Protein AF-A0A060YBY4-F1 (afdb_monomer_lite)

Foldseek 3Di:
DDCLQVDPPNCPNPVNVVVVVVVVVVVVVVVVVVVVVVVVVVVVVVVVVVVVVVVVVCVVVVVDDPPDDDDDDDDDDDDDPPPPPPPDDPPPDPPPPPPVVVVVVVVVVVCVVCVVVVVPVPPDDDPVPPPPPPVRDDVVVVVVVVVVVVVVCVVDDDDDDPPVRVVVVVVVVVCVVDVVNVVVVVVVVVVVVVVVVVVVVVVVVVPVVDDDDDDPVVVVVVVVVVVVVVVVVVVVVVVCVVVVVPDDPPDDDPDPPVNDFDPDPPCVVRSPDDDPDDPPPPPPDDD

Secondary structure (DSSP, 8-state):
---GGGSTT-TTSHHHHHHHHHHHHHHHHHHHHHHHHHHHHHHHHHHHHHHHHHHHHHHHTT------------------------SS-TTSS------HHHHHHHHHHHHHHHHHHTSS--SS--TT-----TTT--HHHHHHHHHHHHHHHHHS------HHHHHHHHHHHHHHS-HHHHHHHHHHHHHHHHHHHHHHHHHHHHHTTS-----HHHHHHHHHHHHHHHHHHHHHHHHHHHHTTTS--PPPP---TTTSPP--SS-HHHHS------TTTTSS---

InterPro domains:
  IPR019339 CBF1-interacting co-repressor CIR, N-terminal domain [PF10197] (8-44)
  IPR019339 CBF1-interacting co-repressor CIR, N-terminal domain [SM01083] (8-44)
  IPR039875 Leukocyte receptor cluster member 1-like [PTHR22093] (1-278)

pLDDT: mean 72.88, std 17.45, range [32.97, 97.69]

Sequence (287 aa):
MNILPKKSWHVRNKDNVARVRRDEAQAAEEEREVQRRVERAEQEARTEHLRQKSRAALQQSGAWKDEGEGGERGGEGSGGVVEHLNLFPLEESSEKKGNAEYLKDQKDEKEREERAIGLLVSLGPQPGTEVTPWYMKTGQEEEKDKEKEKEKDNKGKRLPLSQEEKEKRDRRLKDMLDPLKEMKKALAVKDRKEHKKKKKEKRDRGERRSSGGESSIERLRAERLQREAEEKRRAQALLDQKNGTGKEKERPRETEEREMPYNSAYFPELARKRQRKDRNAWRDGIF

Structure (mmCIF, N/CA/C/O backbone):
data_AF-A0A060YBY4-F1
#
_entry.id   AF-A0A060YBY4-F1
#
loop_
_atom_site.group_PDB
_atom_site.id
_atom_site.type_symbol
_atom_site.label_atom_id
_atom_site.label_alt_id
_atom_site.label_comp_id
_atom_site.label_asym_id
_atom_site.label_entity_id
_atom_site.label_seq_id
_atom_site.pdbx_PDB_ins_code
_atom_site.Cartn_x
_atom_site.Cartn_y
_atom_site.Cartn_z
_atom_site.occupancy
_atom_site.B_iso_or_equiv
_atom_site.auth_seq_id
_atom_site.auth_comp_id
_atom_site.auth_asym_id
_atom_site.auth_atom_id
_atom_site.pdbx_PDB_model_num
ATOM 1 N N . MET A 1 1 ? 10.480 -14.195 -33.294 1.00 81.44 1 MET A N 1
ATOM 2 C CA . MET A 1 1 ? 10.517 -12.985 -32.432 1.00 81.44 1 MET A CA 1
ATOM 3 C C . MET A 1 1 ? 9.471 -13.117 -31.332 1.00 81.44 1 MET A C 1
ATOM 5 O O . MET A 1 1 ? 8.357 -13.507 -31.648 1.00 81.44 1 MET A O 1
ATOM 9 N N . ASN A 1 2 ? 9.792 -12.787 -30.074 1.00 85.19 2 ASN A N 1
ATOM 10 C CA . ASN A 1 2 ? 8.803 -12.788 -28.989 1.00 85.19 2 ASN A CA 1
ATOM 11 C C . ASN A 1 2 ? 8.032 -11.455 -28.965 1.00 85.19 2 ASN A C 1
ATOM 13 O O . ASN A 1 2 ? 8.617 -10.390 -28.770 1.00 85.19 2 ASN A O 1
ATOM 17 N N . ILE A 1 3 ? 6.721 -11.518 -29.185 1.00 90.12 3 ILE A N 1
ATOM 18 C CA . ILE A 1 3 ? 5.819 -10.355 -29.203 1.00 90.12 3 ILE A CA 1
ATOM 19 C C . ILE A 1 3 ? 5.073 -10.157 -27.879 1.00 90.12 3 ILE A C 1
ATOM 21 O O . ILE A 1 3 ? 4.411 -9.136 -27.703 1.00 90.12 3 ILE A O 1
ATOM 25 N N . LEU A 1 4 ? 5.187 -11.109 -26.952 1.00 87.94 4 LEU A N 1
ATOM 26 C CA . LEU A 1 4 ? 4.439 -11.145 -25.702 1.00 87.94 4 LEU A CA 1
ATOM 27 C C . LEU A 1 4 ? 4.717 -9.933 -24.787 1.00 87.94 4 LEU A C 1
ATOM 29 O O . LEU A 1 4 ? 3.751 -9.333 -24.324 1.00 87.94 4 LEU A O 1
ATOM 33 N N . PRO A 1 5 ? 5.969 -9.453 -24.621 1.00 90.31 5 PRO A N 1
ATOM 34 C CA . PRO A 1 5 ? 6.254 -8.266 -23.805 1.00 90.31 5 PRO A CA 1
ATOM 35 C C . PRO A 1 5 ? 5.648 -6.965 -24.352 1.00 90.31 5 PRO A C 1
ATOM 37 O O . PRO A 1 5 ? 5.561 -5.970 -23.644 1.00 90.31 5 PRO A O 1
ATOM 40 N N . LYS A 1 6 ? 5.236 -6.946 -25.628 1.00 88.56 6 LYS A N 1
ATOM 41 C CA . LYS A 1 6 ? 4.615 -5.775 -26.268 1.00 88.56 6 LYS A CA 1
ATOM 42 C C . LYS A 1 6 ? 3.094 -5.748 -26.101 1.00 88.56 6 LYS A C 1
ATOM 44 O O . LYS A 1 6 ? 2.448 -4.816 -26.571 1.00 88.56 6 LYS A O 1
ATOM 49 N N . LYS A 1 7 ? 2.503 -6.783 -25.500 1.00 91.69 7 LYS A N 1
ATOM 50 C CA . LYS A 1 7 ? 1.061 -6.872 -25.273 1.00 91.69 7 LYS A CA 1
ATOM 51 C C . LYS A 1 7 ? 0.726 -6.320 -23.895 1.00 91.69 7 LYS A C 1
ATOM 53 O O . LYS A 1 7 ? 1.357 -6.686 -22.911 1.00 91.69 7 LYS A O 1
ATOM 58 N N . SER A 1 8 ? -0.296 -5.477 -23.823 1.00 88.56 8 SER A N 1
ATOM 59 C CA . SER A 1 8 ? -0.762 -4.839 -22.586 1.00 88.56 8 SER A CA 1
ATOM 60 C C . SER A 1 8 ? -1.296 -5.820 -21.543 1.00 88.56 8 SER A C 1
ATOM 62 O O . SER A 1 8 ? -1.296 -5.491 -20.368 1.00 88.56 8 SER A O 1
ATOM 64 N N . TRP A 1 9 ? -1.710 -7.027 -21.934 1.00 92.50 9 TRP A N 1
ATOM 65 C CA . TRP A 1 9 ? -2.198 -8.067 -21.020 1.00 92.50 9 TRP A CA 1
ATOM 66 C C . TRP A 1 9 ? -1.089 -8.967 -20.460 1.00 92.50 9 TRP A C 1
ATOM 68 O O . TRP A 1 9 ? -1.360 -9.862 -19.665 1.00 92.50 9 TRP A O 1
ATOM 78 N N . HIS A 1 10 ? 0.170 -8.780 -20.870 1.00 94.69 10 HIS A N 1
ATOM 79 C CA . HIS A 1 10 ? 1.238 -9.659 -20.413 1.00 94.69 10 HIS A CA 1
ATOM 80 C C . HIS A 1 10 ? 1.487 -9.487 -18.911 1.00 94.69 10 HIS A C 1
ATOM 82 O O . HIS A 1 10 ? 1.942 -8.436 -18.465 1.00 94.69 10 HIS A O 1
ATOM 88 N N . VAL A 1 11 ? 1.228 -10.540 -18.138 1.00 92.06 11 VAL A N 1
ATOM 89 C CA . VAL A 1 11 ? 1.302 -10.544 -16.665 1.00 92.06 11 VAL A CA 1
ATOM 90 C C . VAL A 1 11 ? 2.656 -10.060 -16.138 1.00 92.06 11 VAL A C 1
ATOM 92 O O . VAL A 1 11 ? 2.716 -9.360 -15.136 1.00 92.06 11 VAL A O 1
ATOM 95 N N . ARG A 1 12 ? 3.753 -10.377 -16.839 1.00 92.06 12 ARG A N 1
ATOM 96 C CA . ARG A 1 12 ? 5.118 -10.012 -16.419 1.00 92.06 12 ARG A CA 1
ATOM 97 C C . ARG A 1 12 ? 5.532 -8.593 -16.821 1.00 92.06 12 ARG A C 1
ATOM 99 O O . ARG A 1 12 ? 6.652 -8.184 -16.517 1.00 92.06 12 ARG A O 1
ATOM 106 N N . ASN A 1 13 ? 4.674 -7.834 -17.505 1.00 93.88 13 ASN A N 1
ATOM 107 C CA . ASN A 1 13 ? 4.953 -6.424 -17.751 1.00 93.88 13 ASN A CA 1
ATOM 108 C C . ASN A 1 13 ? 4.981 -5.669 -16.429 1.00 93.88 13 ASN A C 1
ATOM 110 O O . ASN A 1 13 ? 4.079 -5.815 -15.609 1.00 93.88 13 ASN A O 1
ATOM 114 N N . LYS A 1 14 ? 5.990 -4.814 -16.261 1.00 93.81 14 LYS A N 1
ATOM 115 C CA . LYS A 1 14 ? 6.204 -4.045 -15.029 1.00 93.81 14 LYS A CA 1
ATOM 116 C C . LYS A 1 14 ? 4.954 -3.277 -14.597 1.00 93.81 14 LYS A C 1
ATOM 118 O O . LYS A 1 14 ? 4.631 -3.288 -13.418 1.00 93.81 14 LYS A O 1
ATOM 123 N N . ASP A 1 15 ? 4.225 -2.706 -15.553 1.00 93.38 15 ASP A N 1
ATOM 124 C CA . ASP A 1 15 ? 3.005 -1.937 -15.290 1.00 93.38 15 ASP A CA 1
ATOM 125 C C . ASP A 1 15 ? 1.866 -2.812 -14.748 1.00 93.38 15 ASP A C 1
ATOM 127 O O . ASP A 1 15 ? 1.137 -2.399 -13.848 1.00 93.38 15 ASP A O 1
ATOM 131 N N . ASN A 1 16 ? 1.744 -4.046 -15.243 1.00 92.81 16 ASN A N 1
ATOM 132 C CA . ASN A 1 16 ? 0.738 -4.993 -14.763 1.00 92.81 16 ASN A CA 1
ATOM 133 C C . ASN A 1 16 ? 1.104 -5.532 -13.385 1.00 92.81 16 ASN A C 1
ATOM 135 O O . ASN A 1 16 ? 0.247 -5.576 -12.511 1.00 92.81 16 ASN A O 1
ATOM 139 N N . VAL A 1 17 ? 2.379 -5.860 -13.161 1.00 93.94 17 VAL A N 1
ATOM 140 C CA . VAL A 1 17 ? 2.845 -6.278 -11.833 1.00 93.94 17 VAL A CA 1
ATOM 141 C C . VAL A 1 17 ? 2.679 -5.138 -10.818 1.00 93.94 17 VAL A C 1
ATOM 143 O O . VAL A 1 17 ? 2.297 -5.382 -9.682 1.00 93.94 17 VAL A O 1
ATOM 146 N N . ALA A 1 18 ? 2.919 -3.882 -11.207 1.00 93.88 18 ALA A N 1
ATOM 147 C CA . ALA A 1 18 ? 2.694 -2.728 -10.336 1.00 93.88 18 ALA A CA 1
ATOM 148 C C . ALA A 1 18 ? 1.207 -2.499 -10.021 1.00 93.88 18 ALA A C 1
ATOM 150 O O . ALA A 1 18 ? 0.886 -2.080 -8.913 1.00 93.88 18 ALA A O 1
ATOM 151 N N . ARG A 1 19 ? 0.303 -2.777 -10.971 1.00 94.94 19 ARG A N 1
ATOM 152 C CA . ARG A 1 19 ? -1.144 -2.751 -10.720 1.00 94.94 19 ARG A CA 1
ATOM 153 C C . ARG A 1 19 ? -1.542 -3.837 -9.722 1.00 94.94 19 ARG A C 1
ATOM 155 O O . ARG A 1 19 ? -2.119 -3.495 -8.705 1.00 94.94 19 ARG A O 1
ATOM 162 N N . VAL A 1 20 ? -1.124 -5.082 -9.954 1.00 96.12 20 VAL A N 1
ATOM 163 C CA . VAL A 1 20 ? -1.386 -6.207 -9.039 1.00 96.12 20 VAL A CA 1
ATOM 164 C C . VAL A 1 20 ? -0.889 -5.898 -7.629 1.00 96.12 20 VAL A C 1
ATOM 166 O O . VAL A 1 20 ? -1.646 -6.029 -6.684 1.00 96.12 20 VAL A O 1
ATOM 169 N N . ARG A 1 21 ? 0.332 -5.370 -7.483 1.00 96.31 21 ARG A N 1
ATOM 170 C CA . ARG A 1 21 ? 0.856 -4.976 -6.166 1.00 96.31 21 ARG A CA 1
ATOM 171 C C . ARG A 1 21 ? 0.052 -3.878 -5.481 1.00 96.31 21 ARG A C 1
ATOM 173 O O . ARG A 1 21 ? -0.020 -3.868 -4.261 1.00 96.31 21 ARG A O 1
ATOM 180 N N . ARG A 1 22 ? -0.495 -2.923 -6.240 1.00 95.94 22 ARG A N 1
ATOM 181 C CA . ARG A 1 22 ? -1.361 -1.883 -5.671 1.00 95.94 22 ARG A CA 1
ATOM 182 C C . ARG A 1 22 ? -2.658 -2.504 -5.171 1.00 95.94 22 ARG A C 1
ATOM 184 O O . ARG A 1 22 ? -3.052 -2.208 -4.055 1.00 95.94 22 ARG A O 1
ATOM 191 N N . ASP A 1 23 ? -3.269 -3.360 -5.979 1.00 97.06 23 ASP A N 1
ATOM 192 C CA . ASP A 1 23 ? -4.536 -4.006 -5.645 1.00 97.06 23 ASP A CA 1
ATOM 193 C C . ASP A 1 23 ? -4.357 -4.950 -4.433 1.00 97.06 23 ASP A C 1
ATOM 195 O O . ASP A 1 23 ? -5.159 -4.926 -3.507 1.00 97.06 23 ASP A O 1
ATOM 199 N N . GLU A 1 24 ? -3.250 -5.702 -4.376 1.00 94.06 24 GLU A N 1
ATOM 200 C CA . GLU A 1 24 ? -2.853 -6.526 -3.221 1.00 94.06 24 GLU A CA 1
ATOM 201 C C . GLU A 1 24 ? -2.601 -5.681 -1.964 1.00 94.06 24 GLU A C 1
ATOM 203 O O . GLU A 1 24 ? -3.029 -6.051 -0.874 1.00 94.06 24 GLU A O 1
ATOM 208 N N . ALA A 1 25 ? -1.923 -4.537 -2.103 1.00 94.50 25 ALA A N 1
ATOM 209 C CA . ALA A 1 25 ? -1.680 -3.631 -0.984 1.00 94.50 25 ALA A CA 1
ATOM 210 C C . ALA A 1 25 ? -2.984 -3.020 -0.451 1.00 94.50 25 ALA A C 1
ATOM 212 O O . ALA A 1 25 ? -3.165 -2.959 0.760 1.00 94.50 25 ALA A O 1
ATOM 213 N N . GLN A 1 26 ? -3.903 -2.625 -1.337 1.00 94.12 26 GLN A N 1
ATOM 214 C CA . GLN A 1 26 ? -5.219 -2.109 -0.951 1.00 94.12 26 GLN A CA 1
ATOM 215 C C . GLN A 1 26 ? -6.051 -3.174 -0.237 1.00 94.12 26 GLN A C 1
ATOM 217 O O . GLN A 1 26 ? -6.594 -2.902 0.829 1.00 94.12 26 GLN A O 1
ATOM 222 N N . ALA A 1 27 ? -6.080 -4.402 -0.762 1.00 93.88 27 ALA A N 1
ATOM 223 C CA . ALA A 1 27 ? -6.755 -5.515 -0.101 1.00 93.88 27 ALA A CA 1
ATOM 224 C C . ALA A 1 27 ? -6.172 -5.782 1.300 1.00 93.88 27 ALA A C 1
ATOM 226 O O . ALA A 1 27 ? -6.916 -5.937 2.266 1.00 93.88 27 ALA A O 1
ATOM 227 N N . ALA A 1 28 ? -4.843 -5.753 1.439 1.00 94.69 28 ALA A N 1
ATOM 228 C CA . ALA A 1 28 ? -4.185 -5.931 2.730 1.00 94.69 28 ALA A CA 1
ATOM 229 C C . ALA A 1 28 ? -4.468 -4.782 3.721 1.00 94.69 28 ALA A C 1
ATOM 231 O O . ALA A 1 28 ? -4.543 -5.013 4.928 1.00 94.69 28 ALA A O 1
ATOM 232 N N . GLU A 1 29 ? -4.609 -3.541 3.249 1.00 92.50 29 GLU A N 1
ATOM 233 C CA . GLU A 1 29 ? -4.999 -2.398 4.086 1.00 92.50 29 GLU A CA 1
ATOM 234 C C . GLU A 1 29 ? -6.451 -2.517 4.566 1.00 92.50 29 GLU A C 1
ATOM 236 O O . GLU A 1 29 ? -6.706 -2.372 5.763 1.00 92.50 29 GLU A O 1
ATOM 241 N N . GLU A 1 30 ? -7.380 -2.869 3.675 1.00 94.06 30 GLU A N 1
ATOM 242 C CA . GLU A 1 30 ? -8.7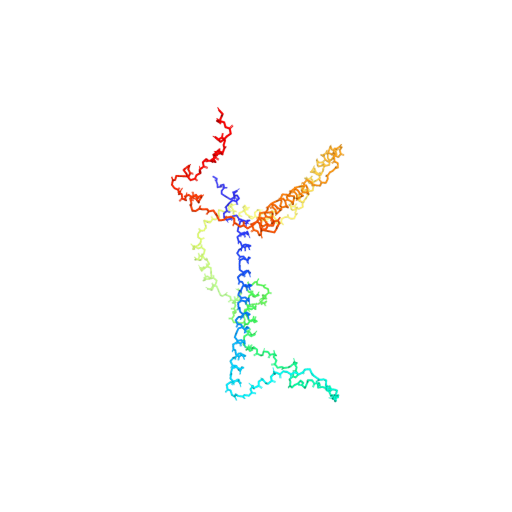90 -3.084 4.017 1.00 94.06 30 GLU A CA 1
ATOM 243 C C . GLU A 1 30 ? -8.963 -4.215 5.044 1.00 94.06 30 GLU A C 1
ATOM 245 O O . GLU A 1 30 ? -9.672 -4.049 6.040 1.00 94.06 30 GLU A O 1
ATOM 250 N N . GLU A 1 31 ? -8.261 -5.340 4.875 1.00 93.31 31 GLU A N 1
ATOM 251 C CA . GLU A 1 31 ? -8.277 -6.443 5.845 1.00 93.31 31 GLU A CA 1
ATOM 252 C C . GLU A 1 31 ? -7.765 -6.006 7.225 1.00 93.31 31 GLU A C 1
ATOM 254 O O . GLU A 1 31 ? -8.364 -6.352 8.247 1.00 93.31 31 GLU A O 1
ATOM 259 N N . ARG A 1 32 ? -6.702 -5.193 7.277 1.00 94.19 32 ARG A N 1
ATOM 260 C CA . ARG A 1 32 ? -6.174 -4.642 8.537 1.00 94.19 32 ARG A CA 1
ATOM 261 C C . ARG A 1 32 ? -7.162 -3.698 9.212 1.00 94.19 32 ARG A C 1
ATOM 263 O O . ARG A 1 32 ? -7.274 -3.708 10.437 1.00 94.19 32 ARG A O 1
ATOM 270 N N . GLU A 1 33 ? -7.873 -2.869 8.454 1.00 94.75 33 GLU A N 1
ATOM 271 C CA . GLU A 1 33 ? -8.903 -1.991 9.015 1.00 94.75 33 GLU A CA 1
ATOM 272 C C . GLU A 1 33 ? -10.084 -2.783 9.579 1.00 94.75 33 GLU A C 1
ATOM 274 O O . GLU A 1 33 ? -10.568 -2.476 10.672 1.00 94.75 33 GLU A O 1
ATOM 279 N N . VAL A 1 34 ? -10.523 -3.826 8.871 1.00 96.50 34 VAL A N 1
ATOM 280 C CA . VAL A 1 34 ? -11.576 -4.728 9.348 1.00 96.50 34 VAL A CA 1
ATOM 281 C C . VAL A 1 34 ? -11.133 -5.434 10.626 1.00 96.50 34 VAL A C 1
ATOM 283 O O . VAL A 1 34 ? -11.877 -5.416 11.605 1.00 96.50 34 VAL A O 1
ATOM 286 N N . GLN A 1 35 ? -9.911 -5.969 10.668 1.00 95.94 35 GLN A N 1
ATOM 287 C CA . GLN A 1 35 ? -9.351 -6.591 11.872 1.00 95.94 35 GLN A CA 1
ATOM 288 C C . GLN A 1 35 ? -9.332 -5.621 13.055 1.00 95.94 35 GLN A C 1
ATOM 290 O O . GLN A 1 35 ? -9.843 -5.956 14.118 1.00 95.94 35 GLN A O 1
ATOM 295 N N . ARG A 1 36 ? -8.871 -4.378 12.864 1.00 96.06 36 ARG A N 1
ATOM 296 C CA . ARG A 1 36 ? -8.896 -3.354 13.927 1.00 96.06 36 ARG A CA 1
ATOM 297 C C . ARG A 1 36 ? -10.305 -3.072 14.447 1.00 96.06 36 ARG A C 1
ATOM 299 O O . ARG A 1 36 ? -10.483 -2.837 15.641 1.00 96.06 36 ARG A O 1
ATOM 306 N N . ARG A 1 37 ? -11.315 -3.064 13.570 1.00 96.12 37 ARG A N 1
ATOM 307 C CA . ARG A 1 37 ? -12.718 -2.886 13.982 1.00 96.12 37 ARG A CA 1
ATOM 308 C C . ARG A 1 37 ? -13.218 -4.083 14.781 1.00 96.12 37 ARG A C 1
ATOM 310 O O . ARG A 1 37 ? -13.880 -3.877 15.793 1.00 96.12 37 ARG A O 1
ATOM 317 N N . VAL A 1 38 ? -12.887 -5.297 14.347 1.00 97.69 38 VAL A N 1
ATOM 318 C CA . VAL A 1 38 ? -13.240 -6.536 15.051 1.00 97.69 38 VAL A CA 1
ATOM 319 C C . VAL A 1 38 ? -12.585 -6.573 16.429 1.00 97.69 38 VAL A C 1
ATOM 321 O O . VAL A 1 38 ? -13.289 -6.760 17.413 1.00 97.69 38 VAL A O 1
ATOM 324 N N . GLU A 1 39 ? -11.285 -6.298 16.526 1.00 96.12 39 GLU A N 1
ATOM 325 C CA . GLU A 1 39 ? -10.556 -6.246 17.800 1.00 96.12 39 GLU A CA 1
ATOM 326 C C . GLU A 1 39 ? -11.160 -5.217 18.761 1.00 96.12 39 GLU A C 1
ATOM 328 O O . GLU A 1 39 ? -11.325 -5.487 19.950 1.00 96.12 39 GLU A O 1
ATOM 333 N N . ARG A 1 40 ? -11.527 -4.032 18.257 1.00 96.38 40 ARG A N 1
ATOM 334 C CA . ARG A 1 40 ? -12.191 -3.007 19.068 1.00 96.38 40 ARG A CA 1
ATOM 335 C C . ARG A 1 40 ? -13.563 -3.473 19.551 1.00 96.38 40 ARG A C 1
ATOM 337 O O . ARG A 1 40 ? -13.864 -3.324 20.732 1.00 96.38 40 ARG A O 1
ATOM 344 N N . ALA A 1 41 ? -14.371 -4.044 18.661 1.00 96.19 41 ALA A N 1
ATOM 345 C CA . ALA A 1 41 ? -15.682 -4.576 19.014 1.00 96.19 41 ALA A CA 1
ATOM 346 C C . ALA A 1 41 ? -15.569 -5.714 20.040 1.00 96.19 41 ALA A C 1
ATOM 348 O O . ALA A 1 41 ? -16.366 -5.781 20.969 1.00 96.19 41 ALA A O 1
ATOM 349 N N . GLU A 1 42 ? -14.552 -6.569 19.929 1.00 97.38 42 GLU A N 1
ATOM 350 C CA . GLU A 1 42 ? -14.282 -7.642 20.886 1.00 97.38 42 GLU A CA 1
ATOM 351 C C . GLU A 1 42 ? -13.866 -7.092 22.257 1.00 97.38 42 GLU A C 1
ATOM 353 O O . GLU A 1 42 ? -14.368 -7.547 23.288 1.00 97.38 42 GLU A O 1
ATOM 358 N N . GLN A 1 43 ? -12.992 -6.080 22.288 1.00 97.19 43 GLN A N 1
ATOM 359 C CA . GLN A 1 43 ? -12.621 -5.391 23.526 1.00 97.19 43 GLN A CA 1
ATOM 360 C C . GLN A 1 43 ? -13.851 -4.774 24.202 1.00 97.19 43 GLN A C 1
ATOM 362 O O . GLN A 1 43 ? -14.076 -5.001 25.393 1.00 97.19 43 GLN A O 1
ATOM 367 N N . GLU A 1 44 ? -14.668 -4.037 23.447 1.00 96.25 44 GLU A N 1
ATOM 368 C CA . GLU A 1 44 ? -15.897 -3.415 23.943 1.00 96.25 44 GLU A CA 1
ATOM 369 C C . GLU A 1 44 ? -16.877 -4.483 24.459 1.00 96.25 44 GLU A C 1
ATOM 371 O O . GLU A 1 44 ? -17.286 -4.409 25.620 1.00 96.25 44 GLU A O 1
ATOM 376 N N . ALA A 1 45 ? -17.138 -5.542 23.687 1.00 97.12 45 ALA A N 1
ATOM 377 C CA . ALA A 1 45 ? -18.015 -6.648 24.078 1.00 97.12 45 ALA A CA 1
ATOM 378 C C . ALA A 1 45 ? -17.530 -7.366 25.346 1.00 97.12 45 ALA A C 1
ATOM 380 O O . ALA A 1 45 ? -18.320 -7.673 26.241 1.00 97.12 45 ALA A O 1
ATOM 381 N N . ARG A 1 46 ? -16.218 -7.592 25.481 1.00 97.12 46 ARG A N 1
ATOM 382 C CA . ARG A 1 46 ? -15.634 -8.194 26.685 1.00 97.12 46 ARG A CA 1
ATOM 383 C C . ARG A 1 46 ? -15.833 -7.303 27.908 1.00 97.12 46 ARG A C 1
ATOM 385 O O . ARG A 1 46 ? -16.184 -7.801 28.980 1.00 97.12 46 ARG A O 1
ATOM 392 N N . THR A 1 47 ? -15.607 -5.997 27.771 1.00 96.12 47 THR A N 1
ATOM 393 C CA . THR A 1 47 ? -15.814 -5.057 28.884 1.00 96.12 47 THR A CA 1
ATOM 394 C C . THR A 1 47 ? -17.287 -4.932 29.255 1.00 96.12 47 THR A C 1
ATOM 396 O O . THR A 1 47 ? -17.618 -4.900 30.441 1.00 96.12 47 THR A O 1
ATOM 399 N N . GLU A 1 48 ? -18.180 -4.917 28.267 1.00 95.75 48 GLU A N 1
ATOM 400 C CA . GLU A 1 48 ? -19.618 -4.873 28.482 1.00 95.75 48 GLU A CA 1
ATOM 401 C C . GLU A 1 48 ? -20.101 -6.137 29.191 1.00 95.75 48 GLU A C 1
ATOM 403 O O . GLU A 1 48 ? -20.808 -6.036 30.190 1.00 95.75 48 GLU A O 1
ATOM 408 N N . HIS A 1 49 ? -19.642 -7.315 28.761 1.00 96.62 49 HIS A N 1
ATOM 409 C CA . HIS A 1 49 ? -19.968 -8.581 29.408 1.00 96.62 49 HIS A CA 1
ATOM 410 C C . HIS A 1 49 ? -19.588 -8.579 30.896 1.00 96.62 49 HIS A C 1
ATOM 412 O O . HIS A 1 49 ? -20.389 -8.962 31.750 1.00 96.62 49 HIS A O 1
ATOM 418 N N . LEU A 1 50 ? -18.392 -8.087 31.238 1.00 96.50 50 LEU A N 1
ATOM 419 C CA . LEU A 1 50 ? -17.965 -7.962 32.635 1.00 96.50 50 LEU A CA 1
ATOM 420 C C . LEU A 1 50 ? -18.821 -6.956 33.420 1.00 96.50 50 LEU A C 1
ATOM 422 O O . LEU A 1 50 ? -19.170 -7.226 34.570 1.00 96.50 50 LEU A O 1
ATOM 426 N N . ARG A 1 51 ? -19.199 -5.827 32.806 1.00 94.88 51 ARG A N 1
ATOM 427 C CA . ARG A 1 51 ? -20.095 -4.826 33.415 1.00 94.88 51 ARG A CA 1
ATOM 428 C C . ARG A 1 51 ? -21.507 -5.364 33.634 1.00 94.88 51 ARG A C 1
ATOM 430 O O . ARG A 1 51 ? -22.106 -5.108 34.673 1.00 94.88 51 ARG A O 1
ATOM 437 N N . GLN A 1 52 ? -22.051 -6.102 32.674 1.00 94.94 52 GLN A N 1
ATOM 438 C CA . GLN A 1 52 ? -23.358 -6.741 32.805 1.00 94.94 52 GLN A CA 1
ATOM 439 C C . GLN A 1 52 ? -23.322 -7.803 33.905 1.00 94.94 52 GLN A C 1
ATOM 441 O O . GLN A 1 52 ? -24.213 -7.834 34.749 1.00 94.94 52 GLN A O 1
ATOM 446 N N . LYS A 1 53 ? -22.258 -8.613 33.965 1.00 96.38 53 LYS A N 1
ATOM 447 C CA . LYS A 1 53 ? -22.073 -9.621 35.015 1.00 96.38 53 LYS A CA 1
ATOM 448 C C . LYS A 1 53 ? -21.974 -9.001 36.411 1.00 96.38 53 LYS A C 1
ATOM 450 O O . LYS A 1 53 ? -22.581 -9.528 37.339 1.00 96.38 53 LYS A O 1
ATOM 455 N N . SER A 1 54 ? -21.257 -7.884 36.574 1.00 93.38 54 SER A N 1
ATOM 456 C CA . SER A 1 54 ? -21.184 -7.191 37.868 1.00 93.38 54 SER A CA 1
ATOM 457 C C . SER A 1 54 ? -22.519 -6.556 38.267 1.00 93.38 54 SER A C 1
ATOM 459 O O . SER A 1 54 ? -22.926 -6.680 39.420 1.00 93.38 54 SER A O 1
ATOM 461 N N . ARG A 1 55 ? -23.245 -5.945 37.318 1.00 92.12 55 ARG A N 1
ATOM 462 C CA . ARG A 1 55 ? -24.608 -5.429 37.546 1.00 92.12 55 ARG A CA 1
ATOM 463 C C . ARG A 1 55 ? -25.579 -6.540 37.939 1.00 92.12 55 ARG A C 1
ATOM 465 O O . ARG A 1 55 ? -26.322 -6.375 38.899 1.00 92.12 55 ARG A O 1
ATOM 472 N N . ALA A 1 56 ? -25.538 -7.679 37.250 1.00 92.38 56 ALA A N 1
ATOM 473 C CA . ALA A 1 56 ? -26.354 -8.840 37.587 1.00 92.38 56 ALA A CA 1
ATOM 474 C C . ALA A 1 56 ? -26.020 -9.380 38.988 1.00 92.38 56 ALA A C 1
ATOM 476 O O . ALA A 1 56 ? -26.928 -9.700 39.749 1.00 92.38 56 ALA A O 1
ATOM 477 N N . ALA A 1 57 ? -24.737 -9.416 39.369 1.00 92.12 57 ALA A N 1
ATOM 478 C CA . ALA A 1 57 ? -24.324 -9.814 40.714 1.00 92.12 57 ALA A CA 1
ATOM 479 C C . ALA A 1 57 ? -24.835 -8.847 41.802 1.00 92.12 57 ALA A C 1
ATOM 481 O O . ALA A 1 57 ? -25.289 -9.307 42.844 1.00 92.12 57 ALA A O 1
ATOM 482 N N . LEU A 1 58 ? -24.825 -7.529 41.554 1.00 86.25 58 LEU A N 1
ATOM 483 C CA . LEU A 1 58 ? -25.382 -6.518 42.473 1.00 86.25 58 LEU A CA 1
ATOM 484 C C . LEU A 1 58 ? -26.904 -6.627 42.633 1.00 86.25 58 LEU A C 1
ATOM 486 O O . LEU A 1 58 ? -27.432 -6.446 43.732 1.00 86.25 58 LEU A O 1
ATOM 490 N N . GLN A 1 59 ? -27.609 -6.932 41.541 1.00 83.38 59 GLN A N 1
ATOM 491 C CA . GLN A 1 59 ? -29.046 -7.208 41.575 1.00 83.38 59 GLN A CA 1
ATOM 492 C C . GLN A 1 59 ? -29.337 -8.481 42.380 1.00 83.38 59 GLN A C 1
ATOM 494 O O . GLN A 1 59 ? -30.232 -8.486 43.220 1.00 83.38 59 GLN A O 1
ATOM 499 N N . GLN A 1 60 ? -28.542 -9.539 42.185 1.00 80.12 60 GLN A N 1
ATOM 500 C CA . GLN A 1 60 ? -28.657 -10.786 42.948 1.00 80.12 60 GLN A CA 1
ATOM 501 C C . GLN A 1 60 ? -28.311 -10.612 44.432 1.00 80.12 60 GLN A C 1
ATOM 503 O O . GLN A 1 60 ? -28.931 -11.253 45.275 1.00 80.12 60 GLN A O 1
ATOM 508 N N . SER A 1 61 ? -27.362 -9.735 44.771 1.00 78.50 61 SER A N 1
ATOM 509 C CA . SER A 1 61 ? -27.001 -9.436 46.161 1.00 78.50 61 SER A CA 1
ATOM 510 C C . SER A 1 61 ? -27.966 -8.462 46.852 1.00 78.50 61 SER A C 1
ATOM 512 O O . SER A 1 61 ? -27.697 -8.049 47.977 1.00 78.50 61 SER A O 1
ATOM 514 N N . GLY A 1 62 ? -29.069 -8.069 46.200 1.00 61.72 62 GLY A N 1
ATOM 515 C CA . GLY A 1 62 ? -30.141 -7.268 46.799 1.00 61.72 62 GLY A CA 1
ATOM 516 C C . GLY A 1 62 ? -29.784 -5.809 47.102 1.00 61.72 62 GLY A C 1
ATOM 517 O O . GLY A 1 62 ? -30.518 -5.149 47.831 1.00 61.72 62 GLY A O 1
ATOM 518 N N . ALA A 1 63 ? -28.678 -5.287 46.562 1.00 58.47 63 ALA A N 1
ATOM 519 C CA . ALA A 1 63 ? -28.207 -3.932 46.867 1.00 58.47 63 ALA A CA 1
ATOM 520 C C . ALA A 1 63 ? -28.863 -2.840 46.002 1.00 58.47 63 ALA A C 1
ATOM 522 O O . ALA A 1 63 ? -28.730 -1.659 46.312 1.00 58.47 63 ALA A O 1
ATOM 523 N N . TRP A 1 64 ? -29.562 -3.208 44.924 1.00 50.94 64 TRP A N 1
ATOM 524 C CA . TRP A 1 64 ? -30.249 -2.282 44.018 1.00 50.94 64 TRP A CA 1
ATOM 525 C C . TRP A 1 64 ? -31.753 -2.566 44.015 1.00 50.94 64 TRP A C 1
ATOM 527 O O . TRP A 1 64 ? -32.247 -3.369 43.226 1.00 50.94 64 TRP A O 1
ATOM 537 N N . LYS A 1 65 ? -32.471 -1.893 44.917 1.00 43.84 65 LYS A N 1
ATOM 538 C CA . LYS A 1 65 ? -33.916 -1.683 44.819 1.00 43.84 65 LYS A CA 1
ATOM 539 C C . LYS A 1 65 ? -34.119 -0.263 44.291 1.00 43.84 65 LYS A C 1
ATOM 541 O O . LYS A 1 65 ? -33.936 0.701 45.027 1.00 43.84 65 LYS A O 1
ATOM 546 N N . ASP A 1 66 ? -34.389 -0.159 42.997 1.00 49.50 66 ASP A N 1
ATOM 547 C CA . ASP A 1 66 ? -34.773 1.086 42.332 1.00 49.50 66 ASP A CA 1
ATOM 548 C C . ASP A 1 66 ? -36.225 1.401 42.726 1.00 49.50 66 ASP A C 1
ATOM 550 O O . ASP A 1 66 ? -37.169 0.848 42.168 1.00 49.50 66 ASP A O 1
ATOM 554 N N . GLU A 1 67 ? -36.404 2.207 43.774 1.00 44.28 67 GLU A N 1
ATOM 555 C CA . GLU A 1 67 ? -37.679 2.866 44.074 1.00 44.28 67 GLU A CA 1
ATOM 556 C C . GLU A 1 67 ? -37.732 4.142 43.225 1.00 44.28 67 GLU A C 1
ATOM 558 O O . GLU A 1 67 ? -37.263 5.205 43.630 1.00 44.28 67 GLU A O 1
ATOM 563 N N . GLY A 1 68 ? -38.247 3.997 42.007 1.00 41.38 68 GLY A N 1
ATOM 564 C CA . GLY A 1 68 ? -38.435 5.073 41.042 1.00 41.38 68 GLY A CA 1
ATOM 565 C C . GLY A 1 68 ? -39.866 5.107 40.517 1.00 41.38 68 GLY A C 1
ATOM 566 O O . GLY A 1 68 ? -40.082 4.926 39.323 1.00 41.38 68 GLY A O 1
ATOM 567 N N . GLU A 1 69 ? -40.843 5.355 41.394 1.00 42.44 69 GLU A N 1
ATOM 568 C CA . GLU A 1 69 ? -42.198 5.754 41.000 1.00 42.44 69 GLU A CA 1
ATOM 569 C C . GLU A 1 69 ? -42.578 7.082 41.684 1.00 42.44 69 GLU A C 1
ATOM 571 O O . GLU A 1 69 ? -42.745 7.148 42.898 1.00 42.44 69 GLU A O 1
ATOM 576 N N . GLY A 1 70 ? -42.731 8.138 40.874 1.00 40.38 70 GLY A N 1
ATOM 577 C CA . GLY A 1 70 ? -43.539 9.326 41.182 1.00 40.38 70 GLY A CA 1
ATOM 578 C C . GLY A 1 70 ? -42.882 10.477 41.962 1.00 40.38 70 GLY A C 1
ATOM 579 O O . GLY A 1 70 ? -42.499 10.332 43.117 1.00 40.38 70 GLY A O 1
ATOM 580 N N . GLY A 1 71 ? -42.897 11.682 41.374 1.00 34.53 71 GLY A N 1
ATOM 581 C CA . GLY A 1 71 ? -42.908 12.925 42.158 1.00 34.53 71 GLY A CA 1
ATOM 582 C C . GLY A 1 71 ? -42.177 14.121 41.554 1.00 34.53 71 GLY A C 1
ATOM 583 O O . GLY A 1 71 ? -41.022 14.376 41.878 1.00 34.53 71 GLY A O 1
ATOM 584 N N . GLU A 1 72 ? -42.892 14.944 40.783 1.00 46.62 72 GLU A N 1
ATOM 585 C CA . GLU A 1 72 ? -42.629 16.385 40.764 1.00 46.62 72 GLU A CA 1
ATOM 586 C C . GLU A 1 72 ? -42.802 16.944 42.187 1.00 46.62 72 GLU A C 1
ATOM 588 O O . GLU A 1 72 ? -43.914 16.947 42.716 1.00 46.62 72 GLU A O 1
ATOM 593 N N . ARG A 1 73 ? -41.732 17.455 42.808 1.00 37.75 73 ARG A N 1
ATOM 594 C CA . ARG A 1 73 ? -41.802 18.598 43.736 1.00 37.75 73 ARG A CA 1
ATOM 595 C C . ARG A 1 73 ? -40.414 19.097 44.111 1.00 37.75 73 ARG A C 1
ATOM 597 O O . ARG A 1 73 ? -39.525 18.321 44.438 1.00 37.75 73 ARG A O 1
ATOM 604 N N . GLY A 1 74 ? -40.264 20.416 44.047 1.00 42.59 74 GLY A N 1
ATOM 605 C CA . GLY A 1 74 ? -39.034 21.122 44.360 1.00 42.59 74 GLY A CA 1
ATOM 606 C C . GLY A 1 74 ? -38.566 20.959 45.805 1.00 42.59 74 GLY A C 1
ATOM 607 O O . GLY A 1 74 ? -39.347 20.715 46.724 1.00 42.59 74 GLY A O 1
ATOM 608 N N . GLY A 1 75 ? -37.267 21.173 45.968 1.00 32.97 75 GLY A N 1
ATOM 609 C CA . GLY A 1 75 ? -36.601 21.368 47.243 1.00 32.97 75 GLY A CA 1
ATOM 610 C C . GLY A 1 75 ? -35.306 22.129 46.996 1.00 32.97 75 GLY A C 1
ATOM 611 O O . GLY A 1 75 ? -34.294 21.538 46.633 1.00 32.97 75 GLY A O 1
ATOM 612 N N . GLU A 1 76 ? -35.362 23.450 47.152 1.00 42.69 76 GLU A N 1
ATOM 613 C CA . GLU A 1 76 ? -34.181 24.263 47.432 1.00 42.69 76 GLU A CA 1
ATOM 614 C C . GLU A 1 76 ? -33.543 23.758 48.730 1.00 42.69 76 GLU A C 1
ATOM 616 O O . GLU A 1 76 ? -34.222 23.612 49.748 1.00 42.69 76 GLU A O 1
ATOM 621 N N . GLY A 1 77 ? -32.239 23.492 48.709 1.00 36.31 77 GLY A N 1
ATOM 622 C CA . GLY A 1 77 ? -31.543 23.078 49.917 1.00 36.31 77 GLY A CA 1
ATOM 623 C C . GLY A 1 77 ? -30.092 22.684 49.700 1.00 36.31 77 GLY A C 1
ATOM 624 O O . GLY A 1 77 ? -29.799 21.550 49.351 1.00 36.31 77 GLY A O 1
ATOM 625 N N . SER A 1 78 ? -29.209 23.611 50.065 1.00 35.72 78 SER A N 1
ATOM 626 C CA . SER A 1 78 ? -27.822 23.384 50.482 1.00 35.72 78 SER A CA 1
ATOM 627 C C . SER A 1 78 ? -26.766 23.258 49.383 1.00 35.72 78 SER A C 1
ATOM 629 O O . SER A 1 78 ? -26.500 22.198 48.823 1.00 35.72 78 SER A O 1
ATOM 631 N N . GLY A 1 79 ? -26.082 24.384 49.173 1.00 44.22 79 GLY A N 1
ATOM 632 C CA . GLY A 1 79 ? -24.830 24.466 48.447 1.00 44.22 79 GLY A CA 1
ATOM 633 C C . GLY A 1 79 ? -23.743 23.595 49.070 1.00 44.22 79 GLY A C 1
ATOM 634 O O . GLY A 1 79 ? -23.415 23.691 50.248 1.00 44.22 79 GLY A O 1
ATOM 635 N N . GLY A 1 80 ? -23.155 22.778 48.217 1.00 37.31 80 GLY A N 1
ATOM 636 C CA . GLY A 1 80 ? -21.862 22.155 48.391 1.00 37.31 80 GLY A CA 1
ATOM 637 C C . GLY A 1 80 ? -21.483 21.689 47.005 1.00 37.31 80 GLY A C 1
ATOM 638 O O . GLY A 1 80 ? -22.087 20.754 46.488 1.00 37.31 80 GLY A O 1
ATOM 639 N N . VAL A 1 81 ? -20.563 22.400 46.357 1.00 45.66 81 VAL A N 1
ATOM 640 C CA . VAL A 1 81 ? -19.933 21.915 45.132 1.00 45.66 81 VAL A CA 1
ATOM 641 C C . VAL A 1 81 ? -19.281 20.594 45.523 1.00 45.66 81 VAL A C 1
ATOM 643 O O . VAL A 1 81 ? -18.261 20.581 46.206 1.00 45.66 81 VAL A O 1
ATOM 646 N N . VAL A 1 82 ? -19.922 19.477 45.184 1.00 57.00 82 VAL A N 1
ATOM 647 C CA . VAL A 1 82 ? -19.309 18.158 45.298 1.00 57.00 82 VAL A CA 1
ATOM 648 C C . VAL A 1 82 ? -18.286 18.108 44.176 1.00 57.00 82 VAL A C 1
ATOM 650 O O . VAL A 1 82 ? -18.554 17.616 43.082 1.00 57.00 82 VAL A O 1
ATOM 653 N N . GLU A 1 83 ? -17.127 18.718 44.414 1.00 61.19 83 GLU A N 1
ATOM 654 C CA . GLU A 1 83 ? -15.947 18.455 43.611 1.00 61.19 83 GLU A CA 1
ATOM 655 C C . GLU A 1 83 ? -15.724 16.948 43.695 1.00 61.19 83 GLU A C 1
ATOM 657 O O . GLU A 1 83 ? -15.545 16.387 44.779 1.00 61.19 83 GLU A O 1
ATOM 662 N N . HIS A 1 84 ? -15.839 16.267 42.556 1.00 70.31 84 HIS A N 1
ATOM 663 C CA . HIS A 1 84 ? -15.502 14.859 42.464 1.00 70.31 84 HIS A CA 1
ATOM 664 C C . HIS A 1 84 ? -14.078 14.692 42.999 1.00 70.31 84 HIS A C 1
ATOM 666 O O . HIS A 1 84 ? -13.117 15.133 42.370 1.00 70.31 84 HIS A O 1
ATOM 672 N N . LEU A 1 85 ? -13.946 14.083 44.181 1.00 72.38 85 LEU A N 1
ATOM 673 C CA . LEU A 1 85 ? -12.655 13.681 44.715 1.00 72.38 85 LEU A CA 1
ATOM 674 C C . LEU A 1 85 ? -12.051 12.717 43.698 1.00 72.38 85 LEU A C 1
ATOM 676 O O . LEU A 1 85 ? -12.495 11.573 43.568 1.00 72.38 85 LEU A O 1
ATOM 680 N N . ASN A 1 86 ? -11.061 13.197 42.949 1.00 70.94 86 ASN A N 1
ATOM 681 C CA . ASN A 1 86 ? -10.259 12.379 42.056 1.00 70.94 86 ASN A CA 1
ATOM 682 C C . ASN A 1 86 ? -9.426 11.431 42.923 1.00 70.94 86 ASN A C 1
ATOM 684 O O . ASN A 1 86 ? -8.261 11.689 43.209 1.00 70.94 86 ASN A O 1
ATOM 688 N N . LEU A 1 87 ? -10.040 10.326 43.355 1.00 71.56 87 LEU A N 1
ATOM 689 C CA . LEU A 1 87 ? -9.381 9.259 44.114 1.00 71.56 87 LEU A CA 1
ATOM 690 C C . LEU A 1 87 ? -8.194 8.659 43.343 1.00 71.56 87 LEU A C 1
ATOM 692 O O . LEU A 1 87 ? -7.325 8.031 43.939 1.00 71.56 87 LEU A O 1
ATOM 696 N N . PHE A 1 88 ? -8.145 8.896 42.030 1.00 62.84 88 PHE A N 1
ATOM 697 C CA . PHE A 1 88 ? -7.018 8.600 41.163 1.00 62.84 88 PHE A CA 1
ATOM 698 C C . PHE A 1 88 ? -6.727 9.826 40.288 1.00 62.84 88 PHE A C 1
ATOM 700 O O . PHE A 1 88 ? -7.454 10.062 39.319 1.00 62.84 88 PHE A O 1
ATOM 707 N N . PRO A 1 89 ? -5.684 10.614 40.595 1.00 68.19 89 PRO A N 1
ATOM 708 C CA . PRO A 1 89 ? -5.130 11.565 39.642 1.00 68.19 89 PRO A CA 1
ATOM 709 C C . PRO A 1 89 ? -4.775 10.799 38.361 1.00 68.19 89 PRO A C 1
ATOM 711 O O . PRO A 1 89 ? -4.025 9.823 38.399 1.00 68.19 89 PRO A O 1
ATOM 714 N N . LEU A 1 90 ? -5.356 11.194 37.229 1.00 57.84 90 LEU A N 1
ATOM 715 C CA . LEU A 1 90 ? -5.267 10.489 35.942 1.00 57.84 90 LEU A CA 1
ATOM 716 C C . LEU A 1 90 ? -3.870 10.581 35.287 1.00 57.84 90 LEU A C 1
ATOM 718 O O . LEU A 1 90 ? -3.750 10.386 34.083 1.00 57.84 90 LEU A O 1
ATOM 722 N N . GLU A 1 91 ? -2.816 10.896 36.039 1.00 57.22 91 GLU A N 1
ATOM 723 C CA . GLU A 1 91 ? -1.503 11.204 35.465 1.00 57.22 91 GLU A CA 1
ATOM 724 C C . GLU A 1 91 ? -0.438 10.107 35.591 1.00 57.22 91 GLU A C 1
ATOM 726 O O . GLU A 1 91 ? 0.528 10.178 34.847 1.00 57.22 91 GLU A O 1
ATOM 731 N N . GLU A 1 92 ? -0.582 9.049 36.408 1.00 53.75 92 GLU A N 1
ATOM 732 C CA . GLU A 1 92 ? 0.591 8.169 36.655 1.00 53.75 92 GLU A CA 1
ATOM 733 C C . GLU A 1 92 ? 0.357 6.646 36.764 1.00 53.75 92 GLU A C 1
ATOM 735 O O . GLU A 1 92 ? 1.279 5.917 37.120 1.00 53.75 92 GLU A O 1
ATOM 740 N N . SER A 1 93 ? -0.817 6.089 36.432 1.00 51.59 93 SER A N 1
ATOM 741 C CA . SER A 1 93 ? -1.051 4.632 36.628 1.00 51.59 93 SER A CA 1
ATOM 742 C C . SER A 1 93 ? -1.382 3.801 35.387 1.00 51.59 93 SER A C 1
ATOM 744 O O . SER A 1 93 ? -1.630 2.601 35.502 1.00 51.59 93 SER A O 1
ATOM 746 N N . SER A 1 94 ? -1.319 4.372 34.181 1.00 48.69 94 SER A N 1
ATOM 747 C CA . SER A 1 94 ? -1.404 3.562 32.955 1.00 48.69 94 SER A CA 1
ATOM 748 C C . SER A 1 94 ? -0.386 3.935 31.885 1.00 48.69 94 SER A C 1
ATOM 750 O O . SER A 1 94 ? -0.606 3.721 30.692 1.00 48.69 94 SER A O 1
ATOM 752 N N . GLU A 1 95 ? 0.819 4.309 32.314 1.00 53.59 95 GLU A N 1
ATOM 753 C CA . GLU A 1 95 ? 1.960 3.720 31.630 1.00 53.59 95 GLU A CA 1
ATOM 754 C C . GLU A 1 95 ? 1.825 2.215 31.819 1.00 53.59 95 GLU A C 1
ATOM 756 O O . GLU A 1 95 ? 2.219 1.633 32.830 1.00 53.59 95 GLU A O 1
ATOM 761 N N . LYS A 1 96 ? 1.177 1.571 30.847 1.00 57.91 96 LYS A N 1
ATOM 762 C CA . LYS A 1 96 ? 1.368 0.158 30.594 1.00 57.91 96 LYS A CA 1
ATOM 763 C C . LYS A 1 96 ? 2.881 0.010 30.527 1.00 57.91 96 LYS A C 1
ATOM 765 O O . LYS A 1 96 ? 3.475 0.277 29.484 1.00 57.91 96 LYS A O 1
ATOM 770 N N . LYS A 1 97 ? 3.502 -0.404 31.632 1.00 57.38 97 LYS A N 1
ATOM 771 C CA . LYS A 1 97 ? 4.794 -1.077 31.626 1.00 57.38 97 LYS A CA 1
ATOM 772 C C . LYS A 1 97 ? 4.543 -2.376 30.868 1.00 57.38 97 LYS A C 1
ATOM 774 O O . LYS A 1 97 ? 4.416 -3.448 31.446 1.00 57.38 97 LYS A O 1
ATOM 779 N N . GLY A 1 98 ? 4.322 -2.243 29.558 1.00 55.03 98 GLY A N 1
ATOM 780 C CA . GLY A 1 98 ? 4.365 -3.332 28.614 1.00 55.03 98 GLY A CA 1
ATOM 781 C C . GLY A 1 98 ? 5.711 -3.983 28.826 1.00 55.03 98 GLY A C 1
ATOM 782 O O . GLY A 1 98 ? 6.687 -3.280 29.105 1.00 55.03 98 GLY A O 1
ATOM 783 N N . ASN A 1 99 ? 5.708 -5.314 28.800 1.00 67.56 99 ASN A N 1
ATOM 784 C CA . ASN A 1 99 ? 6.858 -6.125 29.153 1.00 67.56 99 ASN A CA 1
ATOM 785 C C . ASN A 1 99 ? 8.131 -5.468 28.599 1.00 67.56 99 ASN A C 1
ATOM 787 O O . ASN A 1 99 ? 8.213 -5.223 27.396 1.00 67.56 99 ASN A O 1
ATOM 791 N N . ALA A 1 100 ? 9.068 -5.078 29.467 1.00 80.75 100 ALA A N 1
ATOM 792 C CA . ALA A 1 100 ? 10.230 -4.289 29.046 1.00 80.75 100 ALA A CA 1
ATOM 793 C C . ALA A 1 100 ? 11.040 -5.024 27.963 1.00 80.75 100 ALA A C 1
ATOM 795 O O . ALA A 1 100 ? 11.704 -4.401 27.139 1.00 80.75 100 ALA A O 1
ATOM 796 N N . GLU A 1 101 ? 10.924 -6.350 27.952 1.00 77.94 101 GLU A N 1
ATOM 797 C CA . GLU A 1 101 ? 11.424 -7.266 26.933 1.00 77.94 101 GLU A CA 1
ATOM 798 C C . GLU A 1 101 ? 10.746 -7.052 25.574 1.00 77.94 101 GLU A C 1
ATOM 800 O O . GLU A 1 101 ? 11.434 -6.899 24.579 1.00 77.94 101 GLU A O 1
ATOM 805 N N . TYR A 1 102 ? 9.424 -6.875 25.520 1.00 76.50 102 TYR A N 1
ATOM 806 C CA . TYR A 1 102 ? 8.685 -6.638 24.274 1.00 76.50 102 TYR A CA 1
ATOM 807 C C . TYR A 1 102 ? 9.098 -5.337 23.570 1.00 76.50 102 TYR A C 1
ATOM 809 O O . TYR A 1 102 ? 9.171 -5.265 22.344 1.00 76.50 102 TYR A O 1
ATOM 817 N N . LEU A 1 103 ? 9.401 -4.289 24.342 1.00 79.44 103 LEU A N 1
ATOM 818 C CA . LEU A 1 103 ? 9.907 -3.031 23.787 1.00 79.44 103 LEU A CA 1
ATOM 819 C C . LEU A 1 103 ? 11.361 -3.140 23.314 1.00 79.44 103 LEU A C 1
ATOM 821 O O . LEU A 1 103 ? 11.759 -2.378 22.433 1.00 79.44 103 LEU A O 1
ATOM 825 N N . LYS A 1 104 ? 12.150 -4.052 23.894 1.00 84.75 104 LYS A N 1
ATOM 826 C CA . LYS A 1 104 ? 13.503 -4.368 23.422 1.00 84.75 104 LYS A CA 1
ATOM 827 C C . LYS A 1 104 ? 13.441 -5.201 22.147 1.00 84.75 104 LYS A C 1
ATOM 829 O O . LYS A 1 104 ? 14.026 -4.786 21.158 1.00 84.75 104 LYS A O 1
ATOM 834 N N . ASP A 1 105 ? 12.617 -6.242 22.113 1.00 82.50 105 ASP A N 1
ATOM 835 C CA . ASP A 1 105 ? 12.431 -7.092 20.935 1.00 82.50 105 ASP A CA 1
ATOM 836 C C . ASP A 1 105 ? 11.952 -6.286 19.719 1.00 82.50 105 ASP A C 1
ATOM 838 O O . ASP A 1 105 ? 12.459 -6.458 18.614 1.00 82.50 105 ASP A O 1
ATOM 842 N N . GLN A 1 106 ? 11.033 -5.331 19.908 1.00 87.19 106 GLN A N 1
ATOM 843 C CA . GLN A 1 106 ? 10.624 -4.435 18.821 1.00 87.19 106 GLN A CA 1
ATOM 844 C C . GLN A 1 106 ? 11.732 -3.492 18.341 1.00 87.19 106 GLN A C 1
ATOM 846 O O . GLN A 1 106 ? 11.728 -3.093 17.176 1.00 87.19 106 GLN A O 1
ATOM 851 N N . LYS A 1 107 ? 12.641 -3.073 19.227 1.00 88.12 107 LYS A N 1
ATOM 852 C CA . LYS A 1 107 ? 13.789 -2.249 18.835 1.00 88.12 107 LYS A CA 1
ATOM 853 C C . LYS A 1 107 ? 14.807 -3.088 18.076 1.00 88.12 107 LYS A C 1
ATOM 855 O O . LYS A 1 107 ? 15.253 -2.638 17.030 1.00 88.12 107 LYS A O 1
ATOM 860 N N . ASP A 1 108 ? 15.082 -4.301 18.538 1.00 86.62 108 ASP A N 1
ATOM 861 C CA . ASP A 1 108 ? 16.002 -5.233 17.888 1.00 86.62 108 ASP A CA 1
ATOM 862 C C . ASP A 1 108 ? 15.489 -5.656 16.505 1.00 86.62 108 ASP A C 1
ATOM 864 O O . ASP A 1 108 ? 16.270 -5.753 15.561 1.00 86.62 108 ASP A O 1
ATOM 868 N N . GLU A 1 109 ? 14.177 -5.860 16.340 1.00 88.56 109 GLU A N 1
ATOM 869 C CA . GLU A 1 109 ? 13.588 -6.196 15.039 1.00 88.56 109 GLU A CA 1
ATOM 870 C C . GLU A 1 109 ? 13.647 -5.012 14.064 1.00 88.56 109 GLU A C 1
ATOM 872 O O . GLU A 1 109 ? 14.063 -5.179 12.920 1.00 88.56 109 GLU A O 1
ATOM 877 N N . LYS A 1 110 ? 13.354 -3.789 14.527 1.00 89.56 110 LYS A N 1
ATOM 878 C CA . LYS A 1 110 ? 13.566 -2.574 13.720 1.00 89.56 110 LYS A CA 1
ATOM 879 C C . LYS A 1 110 ? 15.032 -2.394 13.355 1.00 89.56 110 LYS A C 1
ATOM 881 O O . LYS A 1 110 ? 15.345 -2.051 12.223 1.00 89.56 110 LYS A O 1
ATOM 886 N N . GLU A 1 111 ? 15.935 -2.674 14.287 1.00 88.88 111 GLU A N 1
ATOM 887 C CA . GLU A 1 111 ? 17.367 -2.614 14.041 1.00 88.88 111 GLU A CA 1
ATOM 888 C C . GLU A 1 111 ? 17.797 -3.651 12.995 1.00 88.88 111 GLU A C 1
ATOM 890 O O . GLU A 1 111 ? 18.600 -3.348 12.117 1.00 88.88 111 GLU A O 1
ATOM 895 N N . ARG A 1 112 ? 17.243 -4.869 13.035 1.00 88.19 112 ARG A N 1
ATOM 896 C CA . ARG A 1 112 ? 17.469 -5.899 12.009 1.00 88.19 112 ARG A CA 1
ATOM 897 C C . ARG A 1 112 ? 16.940 -5.473 10.651 1.00 88.19 112 ARG A C 1
ATOM 899 O O . ARG A 1 112 ? 17.646 -5.663 9.664 1.00 88.19 112 ARG A O 1
ATOM 906 N N . GLU A 1 113 ? 15.746 -4.893 10.591 1.00 88.75 113 GLU A N 1
ATOM 907 C CA . GLU A 1 113 ? 15.170 -4.360 9.356 1.00 88.75 113 GLU A CA 1
ATOM 908 C C . GLU A 1 113 ? 16.031 -3.223 8.797 1.00 88.75 113 GLU A C 1
ATOM 910 O O . GLU A 1 113 ? 16.388 -3.239 7.621 1.00 88.75 113 GLU A O 1
ATOM 915 N N . GLU A 1 114 ? 16.455 -2.280 9.636 1.00 88.12 114 GLU A N 1
ATOM 916 C CA . GLU A 1 114 ? 17.333 -1.176 9.249 1.00 88.12 114 GLU A CA 1
ATOM 917 C C . GLU A 1 114 ? 18.728 -1.662 8.835 1.00 88.12 114 GLU A C 1
ATOM 919 O O . GLU A 1 114 ? 19.288 -1.153 7.862 1.00 88.12 114 GLU A O 1
ATOM 924 N N . ARG A 1 115 ? 19.283 -2.678 9.507 1.00 87.38 115 ARG A N 1
ATOM 925 C CA . ARG A 1 115 ? 20.531 -3.357 9.111 1.00 87.38 115 ARG A CA 1
ATOM 926 C C . ARG A 1 115 ? 20.369 -4.086 7.776 1.00 87.38 115 ARG A C 1
ATOM 928 O O . ARG A 1 115 ? 21.259 -4.004 6.934 1.00 87.38 115 ARG A O 1
ATOM 935 N N . ALA A 1 116 ? 19.240 -4.758 7.551 1.00 79.88 116 ALA A N 1
ATOM 936 C CA . ALA A 1 116 ? 18.944 -5.482 6.313 1.00 79.88 116 ALA A CA 1
ATOM 937 C C . ALA A 1 116 ? 18.692 -4.539 5.124 1.00 79.88 116 ALA A C 1
ATOM 939 O O . ALA A 1 116 ? 19.110 -4.829 4.004 1.00 79.88 116 ALA A O 1
ATOM 940 N N . ILE A 1 117 ? 18.049 -3.394 5.371 1.00 85.56 117 ILE A N 1
ATOM 941 C CA . ILE A 1 117 ? 17.865 -2.302 4.404 1.00 85.56 117 ILE A CA 1
ATOM 942 C C . ILE A 1 117 ? 19.197 -1.574 4.143 1.00 85.56 117 ILE A C 1
ATOM 944 O O . ILE A 1 117 ? 19.367 -0.954 3.093 1.00 85.56 117 ILE A O 1
ATOM 948 N N . GLY A 1 118 ? 20.158 -1.675 5.066 1.00 79.38 118 GLY A N 1
ATOM 949 C CA . GLY A 1 118 ? 21.440 -0.982 4.993 1.00 79.38 118 GLY A CA 1
ATOM 950 C C . GLY A 1 118 ? 21.363 0.486 5.433 1.00 79.38 118 GLY A C 1
ATOM 951 O O . GLY A 1 118 ? 22.202 1.289 5.033 1.00 79.38 118 GLY A O 1
ATOM 952 N N . LEU A 1 119 ? 20.361 0.849 6.238 1.00 77.88 119 LEU A N 1
ATOM 953 C CA . LEU A 1 119 ? 20.272 2.150 6.903 1.00 77.88 119 LEU A CA 1
ATOM 954 C C . LEU A 1 119 ? 21.177 2.180 8.140 1.00 77.88 119 LEU A C 1
ATOM 956 O O . LEU A 1 119 ? 21.969 3.104 8.311 1.00 77.88 119 LEU A O 1
ATOM 960 N N . LEU A 1 120 ? 21.114 1.121 8.951 1.00 65.75 120 LEU A N 1
ATOM 961 C CA . LEU A 1 120 ? 22.035 0.893 10.056 1.00 65.75 120 LEU A CA 1
ATOM 962 C C . LEU A 1 120 ? 23.160 -0.039 9.598 1.00 65.75 120 LEU A C 1
ATOM 964 O O . LEU A 1 120 ? 23.298 -1.177 10.041 1.00 65.75 120 LEU A O 1
ATOM 968 N N . VAL A 1 121 ? 23.966 0.440 8.653 1.00 70.12 121 VAL A N 1
ATOM 969 C CA . VAL A 1 121 ? 25.238 -0.204 8.318 1.00 70.12 121 VAL A CA 1
ATOM 970 C C . VAL A 1 121 ? 26.184 0.084 9.472 1.00 70.12 121 VAL A C 1
ATOM 972 O O . VAL A 1 121 ? 26.768 1.163 9.559 1.00 70.12 121 VAL A O 1
ATOM 975 N N . SER A 1 122 ? 26.318 -0.881 10.384 1.00 60.88 122 SER A N 1
ATOM 976 C CA . SER A 1 122 ? 27.413 -0.889 11.347 1.00 60.88 122 SER A CA 1
ATOM 977 C C . SER A 1 122 ? 28.712 -0.785 10.553 1.00 60.88 122 SER A C 1
ATOM 979 O O . SER A 1 122 ? 29.058 -1.682 9.783 1.00 60.88 122 SER A O 1
ATOM 981 N N . LEU A 1 123 ? 29.376 0.356 10.690 1.00 56.75 123 LEU A N 1
ATOM 982 C CA . LEU A 1 123 ? 30.624 0.703 10.033 1.00 56.75 123 LEU A CA 1
ATOM 983 C C . LEU A 1 123 ? 31.751 -0.192 10.579 1.00 56.75 123 LEU A C 1
ATOM 985 O O . LEU A 1 123 ? 32.529 0.228 11.427 1.00 56.75 123 LEU A O 1
ATOM 989 N N . GLY A 1 124 ? 31.804 -1.450 10.145 1.00 62.19 124 GLY A N 1
ATOM 990 C CA . GLY A 1 124 ? 32.859 -2.390 10.515 1.00 62.19 124 GLY A CA 1
ATOM 991 C C . GLY A 1 124 ? 32.405 -3.855 10.563 1.00 62.19 124 GLY A C 1
ATOM 992 O O . GLY A 1 124 ? 31.211 -4.131 10.706 1.00 62.19 124 GLY A O 1
ATOM 993 N N . PRO A 1 125 ? 33.351 -4.806 10.444 1.00 61.41 125 PRO A N 1
ATOM 994 C CA . PRO A 1 125 ? 33.103 -6.218 10.734 1.00 61.41 125 PRO A CA 1
ATOM 995 C C . PRO A 1 125 ? 32.553 -6.384 12.158 1.00 61.41 125 PRO A C 1
ATOM 997 O O . PRO A 1 125 ? 32.967 -5.665 13.067 1.00 61.41 125 PRO A O 1
ATOM 1000 N N . GLN A 1 126 ? 31.619 -7.319 12.360 1.00 61.84 126 GLN A N 1
ATOM 1001 C CA . GLN A 1 126 ? 31.070 -7.611 13.689 1.00 61.84 126 GLN A CA 1
ATOM 1002 C C . GLN A 1 126 ? 32.209 -7.992 14.660 1.00 61.84 126 GLN A C 1
ATOM 1004 O O . GLN A 1 126 ? 33.135 -8.696 14.240 1.00 61.84 126 GLN A O 1
ATOM 1009 N N . PRO A 1 127 ? 32.159 -7.590 15.946 1.00 52.81 127 PRO A N 1
ATOM 1010 C CA . PRO A 1 127 ? 33.114 -8.075 16.939 1.00 52.81 127 PRO A CA 1
ATOM 1011 C C . PRO A 1 127 ? 32.957 -9.600 17.056 1.00 52.81 127 PRO A C 1
ATOM 1013 O O . PRO A 1 127 ? 31.919 -10.089 17.493 1.00 52.81 127 PRO A O 1
ATOM 1016 N N . GLY A 1 128 ? 33.955 -10.351 16.585 1.00 61.22 128 GLY A N 1
ATOM 1017 C CA . GLY A 1 128 ? 33.926 -11.819 16.504 1.00 61.22 128 GLY A CA 1
ATOM 1018 C C . GLY A 1 128 ? 33.923 -12.395 15.082 1.00 61.22 128 GLY A C 1
ATOM 1019 O O . GLY A 1 128 ? 34.175 -13.584 14.913 1.00 61.22 128 GLY A O 1
ATOM 1020 N N . THR A 1 129 ? 33.724 -11.572 14.048 1.00 59.56 129 THR A N 1
ATOM 1021 C CA . THR A 1 129 ? 34.075 -11.920 12.662 1.00 59.56 129 THR A CA 1
ATOM 1022 C C . THR A 1 129 ? 35.312 -11.129 12.267 1.00 59.56 129 THR A C 1
ATOM 1024 O O . THR A 1 129 ? 35.248 -10.210 11.447 1.00 59.56 129 THR A O 1
ATOM 1027 N N . GLU A 1 130 ? 36.447 -11.444 12.886 1.00 59.22 130 GLU A N 1
ATOM 1028 C CA . GLU A 1 130 ? 37.738 -11.012 12.364 1.00 59.22 130 GLU A CA 1
ATOM 1029 C C . GLU A 1 130 ? 37.933 -11.712 11.018 1.00 59.22 130 GLU A C 1
ATOM 1031 O O . GLU A 1 130 ? 38.416 -12.837 10.924 1.00 59.22 130 GLU A O 1
ATOM 1036 N N . VAL A 1 131 ? 37.462 -11.071 9.949 1.00 66.94 131 VAL A N 1
ATOM 1037 C CA . VAL A 1 131 ? 37.874 -11.418 8.595 1.00 66.94 131 VAL A CA 1
ATOM 1038 C C . VAL A 1 131 ? 39.372 -11.185 8.582 1.00 66.94 131 VAL A C 1
ATOM 1040 O O . VAL A 1 131 ? 39.801 -10.031 8.643 1.00 66.94 131 VAL A O 1
ATOM 1043 N N . THR A 1 132 ? 40.150 -12.269 8.551 1.00 74.25 132 THR A N 1
ATOM 1044 C CA . THR A 1 132 ? 41.605 -12.210 8.448 1.00 74.25 132 THR A CA 1
ATOM 1045 C C . THR A 1 132 ? 41.935 -11.267 7.298 1.00 74.25 132 THR A C 1
ATOM 1047 O O . THR A 1 132 ? 41.553 -11.544 6.150 1.00 74.25 132 THR A O 1
ATOM 1050 N N . PRO A 1 133 ? 42.561 -10.112 7.586 1.00 74.75 133 PRO A N 1
ATOM 1051 C CA . PRO A 1 133 ? 42.877 -9.149 6.553 1.00 74.75 133 PRO A CA 1
ATOM 1052 C C . PRO A 1 133 ? 43.707 -9.840 5.477 1.00 74.75 133 PRO A C 1
ATOM 1054 O O . PRO A 1 133 ? 44.518 -10.711 5.787 1.00 74.75 133 PRO A O 1
ATOM 1057 N N . TRP A 1 134 ? 43.524 -9.464 4.213 1.00 70.88 134 TRP A N 1
ATOM 1058 C CA . TRP A 1 134 ? 44.187 -10.126 3.083 1.00 70.88 134 TRP A CA 1
ATOM 1059 C C . TRP A 1 134 ? 45.720 -10.196 3.232 1.00 70.88 134 TRP A C 1
ATOM 1061 O O . TRP A 1 134 ? 46.334 -11.120 2.721 1.00 70.88 134 TRP A O 1
ATOM 1071 N N . TYR A 1 135 ? 46.325 -9.275 3.987 1.00 68.31 135 TYR A N 1
ATOM 1072 C CA . TYR A 1 135 ? 47.758 -9.253 4.290 1.00 68.31 135 TYR A CA 1
ATOM 1073 C C . TYR A 1 135 ? 48.206 -10.236 5.394 1.00 68.31 135 TYR A C 1
ATOM 1075 O O . TYR A 1 135 ? 49.404 -10.401 5.599 1.00 68.31 135 TYR A O 1
ATOM 1083 N N . MET A 1 136 ? 47.279 -10.872 6.120 1.00 72.12 136 MET A N 1
ATOM 1084 C CA . MET A 1 136 ? 47.558 -11.934 7.103 1.00 72.12 136 MET A CA 1
ATOM 1085 C C . MET A 1 136 ? 47.197 -13.333 6.590 1.00 72.12 136 MET A C 1
ATOM 1087 O O . MET A 1 136 ? 47.517 -14.324 7.247 1.00 72.12 136 MET A O 1
ATOM 1091 N N . LYS A 1 137 ? 46.552 -13.435 5.421 1.00 72.06 137 LYS A N 1
ATOM 1092 C CA . LYS A 1 137 ? 46.289 -14.725 4.785 1.00 72.06 137 LYS A CA 1
ATOM 1093 C C . LYS A 1 137 ? 47.606 -15.322 4.306 1.00 72.06 137 LYS A C 1
ATOM 1095 O O . LYS A 1 137 ? 48.335 -14.727 3.517 1.00 72.06 137 LYS A O 1
ATOM 1100 N N . THR A 1 138 ? 47.925 -16.513 4.795 1.00 72.38 138 THR A N 1
ATOM 1101 C CA . THR A 1 138 ? 49.069 -17.278 4.287 1.00 72.38 138 THR A CA 1
ATOM 1102 C C . THR A 1 138 ? 48.740 -17.826 2.897 1.00 72.38 138 THR A C 1
ATOM 1104 O O . THR A 1 138 ? 47.573 -18.051 2.571 1.00 72.38 138 THR A O 1
ATOM 1107 N N . GLY A 1 139 ? 49.755 -18.094 2.068 1.00 67.50 139 GLY A N 1
ATOM 1108 C CA . GLY A 1 139 ? 49.548 -18.592 0.698 1.00 67.50 139 GLY A CA 1
ATOM 1109 C C . GLY A 1 139 ? 48.686 -19.864 0.603 1.00 67.50 139 GLY A C 1
ATOM 1110 O O . GLY A 1 139 ? 48.041 -20.091 -0.414 1.00 67.50 139 GLY A O 1
ATOM 1111 N N . GLN A 1 140 ? 48.593 -20.658 1.678 1.00 62.00 140 GLN A N 1
ATOM 1112 C CA . GLN A 1 140 ? 47.709 -21.827 1.744 1.00 62.00 140 GLN A CA 1
ATOM 1113 C C . GLN A 1 140 ? 46.216 -21.478 1.869 1.00 62.00 140 GLN A C 1
ATOM 1115 O O . GLN A 1 140 ? 45.375 -22.242 1.395 1.00 62.00 140 GLN A O 1
ATOM 1120 N N . GLU A 1 141 ? 45.862 -20.356 2.501 1.00 62.12 141 GLU A N 1
ATOM 1121 C CA . GLU A 1 141 ? 44.473 -19.882 2.547 1.00 62.12 141 GLU A CA 1
ATOM 1122 C C . GLU A 1 141 ? 44.058 -19.245 1.221 1.00 62.12 141 GLU A C 1
ATOM 1124 O O . GLU A 1 141 ? 42.934 -19.464 0.774 1.00 62.12 141 GLU A O 1
ATOM 1129 N N . GLU A 1 142 ? 44.971 -18.545 0.540 1.00 62.06 142 GLU A N 1
ATOM 1130 C CA . GLU A 1 142 ? 44.699 -18.020 -0.801 1.00 62.06 142 GLU A CA 1
ATOM 1131 C C . GLU A 1 142 ? 44.439 -19.125 -1.830 1.00 62.06 142 GLU A C 1
ATOM 1133 O O . GLU A 1 142 ? 43.551 -18.984 -2.668 1.00 62.06 142 GLU A O 1
ATOM 1138 N N . GLU A 1 143 ? 45.205 -20.218 -1.786 1.00 65.25 143 GLU A N 1
ATOM 1139 C CA . GLU A 1 143 ? 45.001 -21.382 -2.657 1.00 65.25 143 GLU A CA 1
ATOM 1140 C C . GLU A 1 143 ? 43.619 -22.011 -2.414 1.00 65.25 143 GLU A C 1
ATOM 1142 O O . GLU A 1 143 ? 42.864 -22.227 -3.362 1.00 65.25 143 GLU A O 1
ATOM 1147 N N . LYS A 1 144 ? 43.231 -22.200 -1.144 1.00 67.56 144 LYS A N 1
ATOM 1148 C CA . LYS A 1 144 ? 41.913 -22.743 -0.764 1.00 67.56 144 LYS A CA 1
ATOM 1149 C C . LYS A 1 144 ? 40.755 -21.822 -1.145 1.00 67.56 144 LYS A C 1
ATOM 1151 O O . LYS A 1 144 ? 39.695 -22.309 -1.540 1.00 67.56 144 LYS A O 1
ATOM 1156 N N . ASP A 1 145 ? 40.930 -20.508 -1.031 1.00 65.06 145 ASP A N 1
ATOM 1157 C CA . ASP A 1 145 ? 39.919 -19.533 -1.445 1.00 65.06 145 ASP A CA 1
ATOM 1158 C C . ASP A 1 145 ? 39.766 -19.512 -2.976 1.00 65.06 145 ASP A C 1
ATOM 1160 O O . ASP A 1 145 ? 38.638 -19.563 -3.473 1.00 65.06 145 ASP A O 1
ATOM 1164 N N . LYS A 1 146 ? 40.876 -19.556 -3.732 1.00 66.69 146 LYS A N 1
ATOM 1165 C CA . LYS A 1 146 ? 40.875 -19.656 -5.207 1.00 66.69 146 LYS A CA 1
ATOM 1166 C C . LYS A 1 146 ? 40.243 -20.962 -5.698 1.00 66.69 146 LYS A C 1
ATOM 1168 O O . LYS A 1 146 ? 39.582 -20.976 -6.737 1.00 66.69 146 LYS A O 1
ATOM 1173 N N . GLU A 1 147 ? 40.436 -22.064 -4.980 1.00 65.88 147 GLU A N 1
ATOM 1174 C CA . GLU A 1 147 ? 39.856 -23.367 -5.319 1.00 65.88 147 GLU A CA 1
ATOM 1175 C C . GLU A 1 147 ? 38.335 -23.389 -5.076 1.00 65.88 147 GLU A C 1
ATOM 1177 O O . GLU A 1 147 ? 37.573 -23.778 -5.965 1.00 65.88 147 GLU A O 1
ATOM 1182 N N . LYS A 1 148 ? 37.872 -22.837 -3.944 1.00 64.31 148 LYS A N 1
ATOM 1183 C CA . LYS A 1 148 ? 36.438 -22.658 -3.638 1.00 64.31 148 LYS A CA 1
ATOM 1184 C C . LYS A 1 148 ? 35.735 -21.690 -4.593 1.00 64.31 148 LYS A C 1
ATOM 1186 O O . LYS A 1 148 ? 34.554 -21.873 -4.891 1.00 64.31 148 LYS A O 1
ATOM 1191 N N . GLU A 1 149 ? 36.425 -20.652 -5.059 1.00 61.00 149 GLU A N 1
ATOM 1192 C CA . GLU A 1 149 ? 35.896 -19.700 -6.043 1.00 61.00 149 GLU A CA 1
ATOM 1193 C C . GLU A 1 149 ? 35.695 -20.374 -7.411 1.00 61.00 149 GLU A C 1
ATOM 1195 O O . GLU A 1 149 ? 34.607 -20.296 -7.986 1.00 61.00 149 GLU A O 1
ATOM 1200 N N . LYS A 1 150 ? 36.682 -21.156 -7.873 1.00 61.31 150 LYS A N 1
ATOM 1201 C CA . LYS A 1 150 ? 36.589 -21.966 -9.104 1.00 61.31 150 LYS A CA 1
ATOM 1202 C C . LYS A 1 150 ? 35.502 -23.045 -9.031 1.00 61.31 150 LYS A C 1
ATOM 1204 O O . LYS A 1 150 ? 34.859 -23.347 -10.040 1.00 61.31 150 LYS A O 1
ATOM 1209 N N . GLU A 1 151 ? 35.281 -23.635 -7.858 1.00 58.53 151 GLU A N 1
ATOM 1210 C CA . GLU A 1 151 ? 34.229 -24.634 -7.641 1.00 58.53 151 GLU A CA 1
ATOM 1211 C C . GLU A 1 151 ? 32.821 -24.009 -7.685 1.00 58.53 151 GLU A C 1
ATOM 1213 O O . GLU A 1 151 ? 31.906 -24.566 -8.301 1.00 58.53 151 GLU A O 1
ATOM 1218 N N . LYS A 1 152 ? 32.647 -22.809 -7.109 1.00 58.47 152 LYS A N 1
ATOM 1219 C CA . LYS A 1 152 ? 31.382 -22.055 -7.159 1.00 58.47 152 LYS A CA 1
ATOM 1220 C C . LYS A 1 152 ? 31.044 -21.567 -8.569 1.00 58.47 152 LYS A C 1
ATOM 1222 O O . LYS A 1 152 ? 29.888 -21.696 -8.983 1.00 58.47 152 LYS A O 1
ATOM 1227 N N . ASP A 1 153 ? 32.031 -21.094 -9.328 1.00 54.78 153 ASP A N 1
ATOM 1228 C CA . ASP A 1 153 ? 31.839 -20.656 -10.719 1.00 54.78 153 ASP A CA 1
ATOM 1229 C C . ASP A 1 153 ? 31.435 -21.810 -11.655 1.00 54.78 153 ASP A C 1
ATOM 1231 O O . ASP A 1 153 ? 30.630 -21.632 -12.575 1.00 54.78 153 ASP A O 1
ATOM 1235 N N . ASN A 1 154 ? 31.892 -23.037 -11.384 1.00 55.22 154 ASN A N 1
ATOM 1236 C CA . ASN A 1 154 ? 31.525 -24.214 -12.177 1.00 55.22 154 ASN A CA 1
ATOM 1237 C C . ASN A 1 154 ? 30.064 -24.667 -12.004 1.00 55.22 154 ASN A C 1
ATOM 1239 O O . ASN A 1 154 ? 29.542 -25.386 -12.864 1.00 55.22 154 ASN A O 1
ATOM 1243 N N . LYS A 1 155 ? 29.379 -24.248 -10.931 1.00 53.72 155 LYS A N 1
ATOM 1244 C CA . LYS A 1 155 ? 27.979 -24.622 -10.659 1.00 53.72 155 LYS A CA 1
ATOM 1245 C C . LYS A 1 155 ? 26.967 -23.712 -11.366 1.00 53.72 155 LYS A C 1
ATOM 1247 O O . LYS A 1 155 ? 25.818 -24.102 -11.561 1.00 53.72 155 LYS A O 1
ATOM 1252 N N . GLY A 1 156 ? 27.399 -22.534 -11.818 1.00 54.28 156 GLY A N 1
ATOM 1253 C CA . GLY A 1 156 ? 26.593 -21.560 -12.554 1.00 54.28 156 GLY A CA 1
ATOM 1254 C C . GLY A 1 156 ? 27.091 -21.349 -13.980 1.00 54.28 156 GLY A C 1
ATOM 1255 O O . GLY A 1 156 ? 27.365 -20.214 -14.354 1.00 54.28 156 GLY A O 1
ATOM 1256 N N . LYS A 1 157 ? 27.221 -22.414 -14.784 1.00 45.88 157 LYS A N 1
ATOM 1257 C CA . LYS A 1 157 ? 27.698 -22.341 -16.180 1.00 45.88 157 LYS A CA 1
ATOM 1258 C C . LYS A 1 157 ? 26.851 -21.386 -17.038 1.00 45.88 157 LYS A C 1
ATOM 1260 O O . LYS A 1 157 ? 25.919 -21.796 -17.726 1.00 45.88 157 LYS A O 1
ATOM 1265 N N . ARG A 1 158 ? 27.225 -20.107 -17.079 1.00 52.16 158 ARG A N 1
ATOM 1266 C CA . ARG A 1 158 ? 27.124 -19.289 -18.291 1.00 52.16 158 ARG A CA 1
ATOM 1267 C C . ARG A 1 158 ? 28.452 -19.474 -19.011 1.00 52.16 158 ARG A C 1
ATOM 1269 O O . ARG A 1 158 ? 29.503 -19.331 -18.396 1.00 52.16 158 ARG A O 1
ATOM 1276 N N . LEU A 1 159 ? 28.380 -19.853 -20.284 1.00 57.62 159 LEU A N 1
ATOM 1277 C CA . LEU A 1 159 ? 29.534 -20.039 -21.167 1.00 57.62 159 LEU A CA 1
ATOM 1278 C C . LEU A 1 159 ? 30.555 -18.903 -20.971 1.00 57.62 159 LEU A C 1
ATOM 1280 O O . LEU A 1 159 ? 30.126 -17.749 -20.841 1.00 57.62 159 LEU A O 1
ATOM 1284 N N . PRO A 1 160 ? 31.871 -19.191 -20.953 1.00 59.53 160 PRO A N 1
ATOM 1285 C CA . PRO A 1 160 ? 32.880 -18.149 -20.851 1.00 59.53 160 PRO A CA 1
ATOM 1286 C C . PRO A 1 160 ? 32.689 -17.200 -22.035 1.00 59.53 160 PRO A C 1
ATOM 1288 O O . PRO A 1 160 ? 32.878 -17.582 -23.187 1.00 59.53 160 PRO A O 1
ATOM 1291 N N . LEU A 1 161 ? 32.240 -15.977 -21.742 1.00 59.56 161 LEU A N 1
ATOM 1292 C CA . LEU A 1 161 ? 32.095 -14.920 -22.738 1.00 59.56 161 LEU A CA 1
ATOM 1293 C C . LEU A 1 161 ? 33.431 -14.781 -23.462 1.00 59.56 161 LEU A C 1
ATOM 1295 O O . LEU A 1 161 ? 34.467 -14.627 -22.802 1.00 59.56 161 LEU A O 1
ATOM 1299 N N . SER A 1 162 ? 33.386 -14.862 -24.792 1.00 70.19 162 SER A N 1
ATOM 1300 C CA . SER A 1 162 ? 34.573 -14.756 -25.640 1.00 70.19 162 SER A CA 1
ATOM 1301 C C . SER A 1 162 ? 35.339 -13.478 -25.284 1.00 70.19 162 SER A C 1
ATOM 1303 O O . SER A 1 162 ? 34.735 -12.473 -24.892 1.00 70.19 162 SER A O 1
ATOM 1305 N N . GLN A 1 163 ? 36.668 -13.501 -25.400 1.00 72.94 163 GLN A N 1
ATOM 1306 C CA . GLN A 1 163 ? 37.529 -12.354 -25.094 1.00 72.94 163 GLN A CA 1
ATOM 1307 C C . GLN A 1 163 ? 37.047 -11.079 -25.812 1.00 72.94 163 GLN A C 1
ATOM 1309 O O . GLN A 1 163 ? 36.993 -10.006 -25.212 1.00 72.94 163 GLN A O 1
ATOM 1314 N N . GLU A 1 164 ? 36.520 -11.221 -27.030 1.00 71.31 164 GLU A N 1
ATOM 1315 C CA . GLU A 1 164 ? 35.901 -10.125 -27.776 1.00 71.31 164 GLU A CA 1
ATOM 1316 C C . GLU A 1 164 ? 34.653 -9.523 -27.112 1.00 71.31 164 GLU A C 1
ATOM 1318 O O . GLU A 1 164 ? 34.385 -8.328 -27.233 1.00 71.31 164 GLU A O 1
ATOM 1323 N N . GLU A 1 165 ? 33.828 -10.332 -26.451 1.00 76.94 165 GLU A N 1
ATOM 1324 C CA . GLU A 1 165 ? 32.606 -9.862 -25.795 1.00 76.94 165 GLU A CA 1
ATOM 1325 C C . GLU A 1 165 ? 32.918 -9.119 -24.498 1.00 76.94 165 GLU A C 1
ATOM 1327 O O . GLU A 1 165 ? 32.207 -8.173 -24.145 1.00 76.94 165 GLU A O 1
ATOM 1332 N N . LYS A 1 166 ? 33.990 -9.521 -23.807 1.00 80.50 166 LYS A N 1
ATOM 1333 C CA . LYS A 1 166 ? 34.528 -8.791 -22.655 1.00 80.50 166 LYS A CA 1
ATOM 1334 C C . LYS A 1 166 ? 35.058 -7.432 -23.097 1.00 80.50 166 LYS A C 1
ATOM 1336 O O . LYS A 1 166 ? 34.605 -6.415 -22.584 1.00 80.50 166 LYS A O 1
ATOM 1341 N N . GLU A 1 167 ? 35.866 -7.390 -24.154 1.00 84.50 167 GLU A N 1
ATOM 1342 C CA . GLU A 1 167 ? 36.359 -6.127 -24.709 1.00 84.50 167 GLU A CA 1
ATOM 1343 C C . GLU A 1 167 ? 35.239 -5.211 -25.212 1.00 84.50 167 GLU A C 1
ATOM 1345 O O . GLU A 1 167 ? 35.291 -4.000 -25.014 1.00 84.50 167 GLU A O 1
ATOM 1350 N N . LYS A 1 168 ? 34.192 -5.757 -25.844 1.00 85.88 168 LYS A N 1
ATOM 1351 C CA . LYS A 1 168 ? 33.026 -4.966 -26.273 1.00 85.88 168 LYS A CA 1
ATOM 1352 C C . LYS A 1 168 ? 32.268 -4.386 -25.077 1.00 85.88 168 LYS A C 1
ATOM 1354 O O . LYS A 1 168 ? 31.772 -3.263 -25.176 1.00 85.88 168 LYS A O 1
ATOM 1359 N N . ARG A 1 169 ? 32.162 -5.113 -23.957 1.00 83.69 169 ARG A N 1
ATOM 1360 C CA . ARG A 1 169 ? 31.568 -4.577 -22.721 1.00 83.69 169 ARG A CA 1
ATOM 1361 C C . ARG A 1 169 ? 32.445 -3.508 -22.093 1.00 83.69 169 ARG A C 1
ATOM 1363 O O . ARG A 1 169 ? 31.917 -2.452 -21.771 1.00 83.69 169 ARG A O 1
ATOM 1370 N N . ASP A 1 170 ? 33.748 -3.731 -22.012 1.00 86.88 170 ASP A N 1
ATOM 1371 C CA . ASP A 1 170 ? 34.682 -2.759 -21.444 1.00 86.88 170 ASP A CA 1
ATOM 1372 C C . ASP A 1 170 ? 34.748 -1.485 -22.280 1.00 86.88 170 ASP A C 1
ATOM 1374 O O . ASP A 1 170 ? 34.740 -0.387 -21.731 1.00 86.88 170 ASP A O 1
ATOM 1378 N N . ARG A 1 171 ? 34.726 -1.599 -23.614 1.00 88.19 171 ARG A N 1
ATOM 1379 C CA . ARG A 1 171 ? 34.603 -0.440 -24.510 1.00 88.19 171 ARG A CA 1
ATOM 1380 C C . ARG A 1 171 ? 33.295 0.306 -24.261 1.00 88.19 171 ARG A C 1
ATOM 1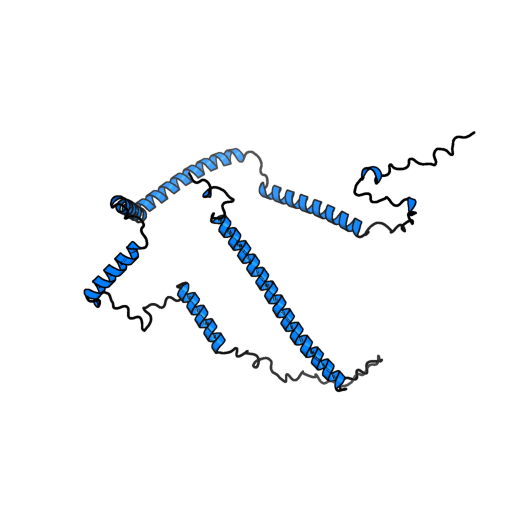382 O O . ARG A 1 171 ? 33.319 1.519 -24.129 1.00 88.19 171 ARG A O 1
ATOM 1389 N N . ARG A 1 172 ? 32.162 -0.391 -24.113 1.00 87.25 172 ARG A N 1
ATOM 1390 C CA . ARG A 1 172 ? 30.875 0.250 -23.767 1.00 87.25 172 ARG A CA 1
ATOM 1391 C C . ARG A 1 172 ? 30.903 0.917 -22.394 1.00 87.25 172 ARG A C 1
ATOM 1393 O O . ARG A 1 172 ? 30.318 1.981 -22.243 1.00 87.25 172 ARG A O 1
ATOM 1400 N N . LEU A 1 173 ? 31.564 0.308 -21.415 1.00 87.31 173 LEU A N 1
ATOM 1401 C CA . LEU A 1 173 ? 31.682 0.855 -20.069 1.00 87.31 173 LEU A CA 1
ATOM 1402 C C . LEU A 1 173 ? 32.543 2.124 -20.075 1.00 87.31 173 LEU A C 1
ATOM 1404 O O . LEU A 1 173 ? 32.115 3.146 -19.550 1.00 87.31 173 LEU A O 1
ATOM 1408 N N . LYS A 1 174 ? 33.693 2.090 -20.761 1.00 89.75 174 LYS A N 1
ATOM 1409 C CA . LYS A 1 174 ? 34.559 3.258 -20.995 1.00 89.75 174 LYS A CA 1
ATOM 1410 C C . LYS A 1 174 ? 33.827 4.361 -21.757 1.00 89.75 174 LYS A C 1
ATOM 1412 O O . LYS A 1 174 ? 33.949 5.525 -21.413 1.00 89.75 174 LYS A O 1
ATOM 1417 N N . ASP A 1 175 ? 33.006 3.991 -22.734 1.00 87.00 175 ASP A N 1
ATOM 1418 C CA . ASP A 1 175 ? 32.193 4.931 -23.502 1.00 87.00 175 ASP A CA 1
ATOM 1419 C C . ASP A 1 175 ? 31.086 5.597 -22.677 1.00 87.00 175 ASP A C 1
ATOM 1421 O O . ASP A 1 175 ? 30.688 6.721 -22.981 1.00 87.00 175 ASP A O 1
ATOM 1425 N N . MET A 1 176 ? 30.561 4.900 -21.668 1.00 84.94 176 MET A N 1
ATOM 1426 C CA . MET A 1 176 ? 29.566 5.437 -20.739 1.00 84.94 176 MET A CA 1
ATOM 1427 C C . MET A 1 176 ? 30.196 6.304 -19.648 1.00 84.94 176 MET A C 1
ATOM 1429 O O . MET A 1 176 ? 29.545 7.239 -19.195 1.00 84.94 176 MET A O 1
ATOM 1433 N N . LEU A 1 177 ? 31.432 6.000 -19.242 1.00 86.94 177 LEU A N 1
ATOM 1434 C CA . LEU A 1 177 ? 32.194 6.779 -18.262 1.00 86.94 177 LEU A CA 1
ATOM 1435 C C . LEU A 1 177 ? 32.959 7.964 -18.875 1.00 86.94 177 LEU A C 1
ATOM 1437 O O . LEU A 1 177 ? 33.606 8.705 -18.141 1.00 86.94 177 LEU A O 1
ATOM 1441 N N . ASP A 1 178 ? 32.915 8.145 -20.197 1.00 89.69 178 ASP A N 1
ATOM 1442 C CA . ASP A 1 178 ? 33.580 9.254 -20.880 1.00 89.69 178 ASP A CA 1
ATOM 1443 C C . ASP A 1 178 ? 32.716 10.537 -20.825 1.00 89.69 178 ASP A C 1
ATOM 1445 O O . ASP A 1 178 ? 31.680 10.615 -21.507 1.00 89.69 178 ASP A O 1
ATOM 1449 N N . PRO A 1 179 ? 33.144 11.583 -20.088 1.00 90.38 179 PRO A N 1
ATOM 1450 C CA . PRO A 1 179 ? 32.386 12.827 -19.957 1.00 90.38 179 PRO A CA 1
ATOM 1451 C C . PRO A 1 179 ? 32.192 13.550 -21.300 1.00 90.38 179 PRO A C 1
ATOM 1453 O O . PRO A 1 179 ? 31.182 14.228 -21.506 1.00 90.38 179 PRO A O 1
ATOM 1456 N N . LEU A 1 180 ? 33.095 13.374 -22.274 1.00 89.31 180 LEU A N 1
ATOM 1457 C CA . LEU A 1 180 ? 32.954 13.997 -23.594 1.00 89.31 180 LEU A CA 1
ATOM 1458 C C . LEU A 1 180 ? 31.804 13.384 -24.400 1.00 89.31 180 LEU A C 1
ATOM 1460 O O . LEU A 1 180 ? 31.140 14.090 -25.168 1.00 89.31 180 LEU A O 1
ATOM 1464 N N . LYS A 1 181 ? 31.536 12.083 -24.241 1.00 88.06 181 LYS A N 1
ATOM 1465 C CA . LYS A 1 181 ? 30.386 11.422 -24.880 1.00 88.06 181 LYS A CA 1
ATOM 1466 C C . LYS A 1 181 ? 29.073 11.883 -24.267 1.00 88.06 181 LYS A C 1
ATOM 1468 O O . LYS A 1 181 ? 28.101 12.091 -25.000 1.00 88.06 181 LYS A O 1
ATOM 1473 N N . GLU A 1 182 ? 29.057 12.112 -22.961 1.00 86.75 182 GLU A N 1
ATOM 1474 C CA . GLU A 1 182 ? 27.900 12.663 -22.264 1.00 86.75 182 GLU A CA 1
ATOM 1475 C C . GLU A 1 182 ? 27.589 14.099 -22.715 1.00 86.75 182 GLU A C 1
ATOM 1477 O O . GLU A 1 182 ? 26.455 14.385 -23.115 1.00 86.75 182 GLU A O 1
ATOM 1482 N N . MET A 1 183 ? 28.601 14.974 -22.792 1.00 86.44 183 MET A N 1
ATOM 1483 C CA . MET A 1 183 ? 28.440 16.346 -23.296 1.00 86.44 183 MET A CA 1
ATOM 1484 C C . MET A 1 183 ? 27.948 16.380 -24.751 1.00 86.44 183 MET A C 1
ATOM 1486 O O . MET A 1 183 ? 27.012 17.116 -25.076 1.00 86.44 183 MET A O 1
ATOM 1490 N N . LYS A 1 184 ? 28.503 15.535 -25.633 1.00 87.75 184 LYS A N 1
ATOM 1491 C CA . LYS A 1 184 ? 28.046 15.412 -27.033 1.00 87.75 184 LYS A CA 1
ATOM 1492 C C . LYS A 1 184 ? 26.584 14.968 -27.125 1.00 87.75 184 LYS A C 1
ATOM 1494 O O . LYS A 1 184 ? 25.826 15.482 -27.949 1.00 87.75 184 LYS A O 1
ATOM 1499 N N . LYS A 1 185 ? 26.156 14.043 -26.262 1.00 87.50 185 LYS A N 1
ATOM 1500 C CA . LYS A 1 185 ? 24.764 13.576 -26.193 1.00 87.50 185 LYS A CA 1
ATOM 1501 C C . LYS A 1 185 ? 23.821 14.670 -25.685 1.00 87.50 185 LYS A C 1
ATOM 1503 O O . LYS A 1 185 ? 22.723 14.813 -26.222 1.00 87.50 185 LYS A O 1
ATOM 1508 N N . ALA A 1 186 ? 24.247 15.455 -24.696 1.00 84.75 186 ALA A N 1
ATOM 1509 C CA . ALA A 1 186 ? 23.480 16.585 -24.176 1.00 84.75 186 ALA A CA 1
ATOM 1510 C C . ALA A 1 186 ? 23.273 17.679 -25.241 1.00 84.75 186 ALA A C 1
ATOM 1512 O O . ALA A 1 186 ? 22.146 18.149 -25.428 1.00 84.75 186 ALA A O 1
ATOM 1513 N N . LEU A 1 187 ? 24.321 18.015 -26.001 1.00 84.69 187 LEU A N 1
ATOM 1514 C CA . LEU A 1 187 ? 24.243 18.966 -27.116 1.00 84.69 187 LEU A CA 1
ATOM 1515 C C . LEU A 1 187 ? 23.302 18.467 -28.227 1.00 84.69 187 LEU A C 1
ATOM 1517 O O . LEU A 1 187 ? 22.383 19.184 -28.619 1.00 84.69 187 LEU A O 1
ATOM 1521 N N . ALA A 1 188 ? 23.402 17.194 -28.623 1.00 80.81 188 ALA A N 1
ATOM 1522 C CA . ALA A 1 188 ? 22.517 16.613 -29.638 1.00 80.81 188 ALA A CA 1
ATOM 1523 C C . ALA A 1 188 ? 21.022 16.607 -29.233 1.00 80.81 188 ALA A C 1
ATOM 1525 O O . ALA A 1 188 ? 20.127 16.676 -30.084 1.00 80.81 188 ALA A O 1
ATOM 1526 N N . VAL A 1 189 ? 20.711 16.516 -27.932 1.00 75.44 189 VAL A N 1
ATOM 1527 C CA . VAL A 1 189 ? 19.331 16.633 -27.424 1.00 75.44 189 VAL A CA 1
ATOM 1528 C C . VAL A 1 189 ? 18.838 18.081 -27.474 1.00 75.44 189 VAL A C 1
ATOM 1530 O O . VAL A 1 189 ? 17.650 18.299 -27.743 1.00 75.44 189 VAL A O 1
ATOM 1533 N N . LYS A 1 190 ? 19.720 19.062 -27.247 1.00 73.88 190 LYS A N 1
ATOM 1534 C CA . LYS A 1 190 ? 19.395 20.491 -27.342 1.00 73.88 190 LYS A CA 1
ATOM 1535 C C . LYS A 1 190 ? 19.004 20.864 -28.774 1.00 73.88 190 LYS A C 1
ATOM 1537 O O . LYS A 1 190 ? 17.909 21.396 -28.967 1.00 73.88 190 LYS A O 1
ATOM 1542 N N . ASP A 1 191 ? 19.778 20.423 -29.763 1.00 68.88 191 ASP A N 1
ATOM 1543 C CA . ASP A 1 191 ? 19.493 20.668 -31.185 1.00 68.88 191 ASP A CA 1
ATOM 1544 C C . ASP A 1 191 ? 18.160 20.031 -31.615 1.00 68.88 191 ASP A C 1
ATOM 1546 O O . ASP A 1 191 ? 17.303 20.660 -32.245 1.00 68.88 191 ASP A O 1
ATOM 1550 N N . ARG A 1 192 ? 17.898 18.787 -31.186 1.00 67.00 192 ARG A N 1
ATOM 1551 C CA . ARG A 1 192 ? 16.615 18.107 -31.451 1.00 67.00 192 ARG A CA 1
ATOM 1552 C C . ARG A 1 192 ? 15.422 18.799 -30.783 1.00 67.00 192 ARG A C 1
ATOM 1554 O O . ARG A 1 192 ? 14.322 18.785 -31.348 1.00 67.00 192 ARG A O 1
ATOM 1561 N N . LYS A 1 193 ? 15.596 19.383 -29.592 1.00 65.06 193 LYS A N 1
ATOM 1562 C CA . LYS A 1 193 ? 14.544 20.155 -28.905 1.00 65.06 193 LYS A CA 1
ATOM 1563 C C . LYS A 1 193 ? 14.274 21.484 -29.610 1.00 65.06 193 LYS A C 1
ATOM 1565 O O . LYS A 1 193 ? 13.103 21.835 -29.751 1.00 65.06 193 LYS A O 1
ATOM 1570 N N . GLU A 1 194 ? 15.296 22.181 -30.099 1.00 65.62 194 GLU A N 1
ATOM 1571 C CA . GLU A 1 194 ? 15.120 23.420 -30.868 1.00 65.62 194 GLU A CA 1
ATOM 1572 C C . GLU A 1 194 ? 14.385 23.180 -32.190 1.00 65.62 194 GLU A C 1
ATOM 1574 O O . GLU A 1 194 ? 13.402 23.867 -32.485 1.00 65.62 194 GLU A O 1
ATOM 1579 N N . HIS A 1 195 ? 14.755 22.137 -32.939 1.00 60.50 195 HIS A N 1
ATOM 1580 C CA . HIS A 1 195 ? 14.043 21.774 -34.168 1.00 60.50 195 HIS A CA 1
ATOM 1581 C C . HIS A 1 195 ? 12.581 21.361 -33.912 1.00 60.50 195 HIS A C 1
ATOM 1583 O O . HIS A 1 195 ? 11.692 21.716 -34.692 1.00 60.50 195 HIS A O 1
ATOM 1589 N N . LYS A 1 196 ? 12.288 20.665 -32.800 1.00 62.31 196 LYS A N 1
ATOM 1590 C CA . LYS A 1 196 ? 10.902 20.341 -32.406 1.00 62.31 196 LYS A CA 1
ATOM 1591 C C . LYS A 1 196 ? 10.101 21.575 -31.981 1.00 62.31 196 LYS A C 1
ATOM 1593 O O . LYS A 1 196 ? 8.926 21.656 -32.335 1.00 62.31 196 LYS A O 1
ATOM 1598 N N . LYS A 1 197 ? 10.711 22.532 -31.271 1.00 63.00 197 LYS A N 1
ATOM 1599 C CA . LYS A 1 197 ? 10.055 23.796 -30.892 1.00 63.00 197 LYS A CA 1
ATOM 1600 C C . LYS A 1 197 ? 9.703 24.632 -32.124 1.00 63.00 197 LYS A C 1
ATOM 1602 O O . LYS A 1 197 ? 8.538 24.980 -32.273 1.00 63.00 197 LYS A O 1
ATOM 1607 N N . LYS A 1 198 ? 10.634 24.806 -33.073 1.00 63.09 198 LYS A N 1
ATOM 1608 C CA . LYS A 1 198 ? 10.368 25.507 -34.348 1.00 63.09 198 LYS A CA 1
ATOM 1609 C C . LYS A 1 198 ? 9.248 24.850 -35.171 1.00 63.09 198 LYS A C 1
ATOM 1611 O O . LYS A 1 198 ? 8.441 25.540 -35.789 1.00 63.09 198 LYS A O 1
ATOM 1616 N N . LYS A 1 199 ? 9.152 23.511 -35.162 1.00 60.94 199 LYS A N 1
ATOM 1617 C CA . LYS A 1 199 ? 8.064 22.781 -35.843 1.00 60.94 199 LYS A CA 1
ATOM 1618 C C . LYS A 1 199 ? 6.711 22.929 -35.132 1.00 60.94 199 LYS A C 1
ATOM 1620 O O . LYS A 1 199 ? 5.687 22.993 -35.810 1.00 60.94 199 LYS A O 1
ATOM 1625 N N . LYS A 1 200 ? 6.693 22.983 -33.795 1.00 60.47 200 LYS A N 1
ATOM 1626 C CA . LYS A 1 200 ? 5.469 23.195 -33.005 1.00 60.47 200 LYS A CA 1
ATOM 1627 C C . LYS A 1 200 ? 4.952 24.628 -33.149 1.00 60.47 200 LYS A C 1
ATOM 1629 O O . LYS A 1 200 ? 3.767 24.812 -33.377 1.00 60.47 200 LYS A O 1
ATOM 1634 N N . GLU A 1 201 ? 5.844 25.612 -33.137 1.00 58.44 201 GLU A N 1
ATOM 1635 C CA . GLU A 1 201 ? 5.499 27.030 -33.278 1.00 58.44 201 GLU A CA 1
ATOM 1636 C C . GLU A 1 201 ? 4.900 27.360 -34.659 1.00 58.44 201 GLU A C 1
ATOM 1638 O O . GLU A 1 201 ? 3.928 28.107 -34.756 1.00 58.44 201 GLU A O 1
ATOM 1643 N N . LYS A 1 202 ? 5.386 26.716 -35.736 1.00 59.19 202 LYS A N 1
ATOM 1644 C CA . LYS A 1 202 ? 4.744 26.795 -37.064 1.00 59.19 202 LYS A CA 1
ATOM 1645 C C . LYS A 1 202 ? 3.349 26.156 -37.115 1.00 59.19 202 LYS A C 1
ATOM 1647 O O . LYS A 1 202 ? 2.530 26.611 -37.906 1.00 59.19 202 LYS A O 1
ATOM 1652 N N . ARG A 1 203 ? 3.071 25.121 -36.310 1.00 57.28 203 ARG A N 1
ATOM 1653 C CA . ARG A 1 203 ? 1.734 24.499 -36.214 1.00 57.28 203 ARG A CA 1
ATOM 1654 C C . ARG A 1 203 ? 0.765 25.363 -35.404 1.00 57.28 203 ARG A C 1
ATOM 1656 O O . ARG A 1 203 ? -0.323 25.645 -35.889 1.00 57.28 203 ARG A O 1
ATOM 1663 N N . ASP A 1 204 ? 1.206 25.867 -34.253 1.00 55.81 204 ASP A N 1
ATOM 1664 C CA . ASP A 1 204 ? 0.411 26.744 -33.378 1.00 55.81 204 ASP A CA 1
ATOM 1665 C C . ASP A 1 204 ? -0.003 28.051 -34.085 1.00 55.81 204 ASP A C 1
ATOM 1667 O O . ASP A 1 204 ? -1.116 28.545 -33.910 1.00 55.81 204 ASP A O 1
ATOM 1671 N N . ARG A 1 205 ? 0.859 28.607 -34.951 1.00 57.59 205 ARG A N 1
ATOM 1672 C CA . ARG A 1 205 ? 0.531 29.817 -35.729 1.00 57.59 205 ARG A CA 1
ATOM 1673 C C . ARG A 1 205 ? -0.527 29.578 -36.820 1.00 57.59 205 ARG A C 1
ATOM 1675 O O . ARG A 1 205 ? -1.152 30.541 -37.254 1.00 57.59 205 ARG A O 1
ATOM 1682 N N . GLY A 1 206 ? -0.733 28.328 -37.245 1.00 54.28 206 GLY A N 1
ATOM 1683 C CA . GLY A 1 206 ? -1.804 27.937 -38.169 1.00 54.28 206 GLY A CA 1
ATOM 1684 C C . GLY A 1 206 ? -3.148 27.707 -37.471 1.00 54.28 206 GLY A C 1
ATOM 1685 O O . GLY A 1 206 ? -4.182 28.065 -38.024 1.00 54.28 206 GLY A O 1
ATOM 1686 N N . GLU A 1 207 ? -3.136 27.179 -36.243 1.00 54.56 207 GLU A N 1
ATOM 1687 C CA . GLU A 1 207 ? -4.356 26.884 -35.472 1.00 54.56 207 GLU A CA 1
ATOM 1688 C C . GLU A 1 207 ? -4.944 28.112 -34.760 1.00 54.56 207 GLU A C 1
ATOM 1690 O O . GLU A 1 207 ? -6.160 28.224 -34.646 1.00 54.56 207 GLU A O 1
ATOM 1695 N N . ARG A 1 208 ? -4.134 29.107 -34.368 1.00 49.97 208 ARG A N 1
ATOM 1696 C CA . ARG A 1 208 ? -4.618 30.311 -33.649 1.00 49.97 208 ARG A CA 1
ATOM 1697 C C . ARG A 1 208 ? -5.546 31.247 -34.441 1.00 49.97 208 ARG A C 1
ATOM 1699 O O . ARG A 1 208 ? -6.001 32.242 -33.886 1.00 49.97 208 ARG A O 1
ATOM 1706 N N . ARG A 1 209 ? -5.842 30.962 -35.713 1.00 51.06 209 ARG A N 1
ATOM 1707 C CA . ARG A 1 209 ? -6.876 31.679 -36.489 1.00 51.06 209 ARG A CA 1
ATOM 1708 C C . ARG A 1 209 ? -8.264 31.033 -36.408 1.00 51.06 209 ARG A C 1
ATOM 1710 O O . ARG A 1 209 ? -9.210 31.606 -36.932 1.00 51.06 209 ARG A O 1
ATOM 1717 N N . SER A 1 210 ? -8.406 29.891 -35.736 1.00 52.72 210 SER A N 1
ATOM 1718 C CA . SER A 1 210 ? -9.682 29.198 -35.567 1.00 52.72 210 SER A CA 1
ATOM 1719 C C . SER A 1 210 ? -9.855 28.752 -34.116 1.00 52.72 210 SER A C 1
ATOM 1721 O O . SER A 1 210 ? -9.103 27.924 -33.619 1.00 52.72 210 SER A O 1
ATOM 1723 N N . SER A 1 211 ? -10.894 29.279 -33.470 1.00 48.50 211 SER A N 1
ATOM 1724 C CA . SER A 1 211 ? -11.487 28.822 -32.207 1.00 48.50 211 SER A CA 1
ATOM 1725 C C . SER A 1 211 ? -10.620 28.890 -30.942 1.00 48.50 211 SER A C 1
ATOM 1727 O O . SER A 1 211 ? -9.921 27.946 -30.578 1.00 48.50 211 SER A O 1
ATOM 1729 N N . GLY A 1 212 ? -10.804 29.973 -30.182 1.00 50.12 212 GLY A N 1
ATOM 1730 C CA . GLY A 1 212 ? -10.789 29.877 -28.726 1.00 50.12 212 GLY A CA 1
ATOM 1731 C C . GLY A 1 212 ? -11.958 28.998 -28.273 1.00 50.12 212 GLY A C 1
ATOM 1732 O O . GLY A 1 212 ? -13.094 29.204 -28.693 1.00 50.12 212 GLY A O 1
ATOM 1733 N N . GLY A 1 213 ? -11.674 27.980 -27.471 1.00 49.91 213 GLY A N 1
ATOM 1734 C CA . GLY A 1 213 ? -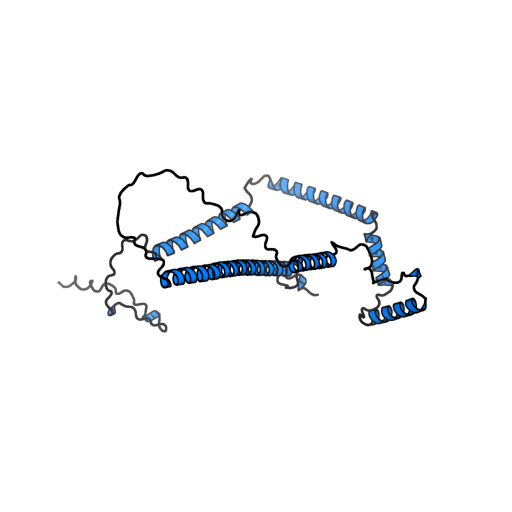12.675 27.077 -26.923 1.00 49.91 213 GLY A CA 1
ATOM 1735 C C . GLY A 1 213 ? -12.022 26.178 -25.888 1.00 49.91 213 GLY A C 1
ATOM 1736 O O . GLY A 1 213 ? -10.982 25.580 -26.153 1.00 49.91 213 GLY A O 1
ATOM 1737 N N . GLU A 1 214 ? -12.613 26.152 -24.703 1.00 54.56 214 GLU A N 1
ATOM 1738 C CA . GLU A 1 214 ? -12.152 25.450 -23.507 1.00 54.56 214 GLU A CA 1
ATOM 1739 C C . GLU A 1 214 ? -11.808 23.980 -23.775 1.00 54.56 214 GLU A C 1
ATOM 1741 O O . GLU A 1 214 ? -12.287 23.348 -24.724 1.00 54.56 214 GLU A O 1
ATOM 1746 N N . SER A 1 215 ? -10.911 23.452 -22.946 1.00 56.31 215 SER A N 1
ATOM 1747 C CA . SER A 1 215 ? -10.156 22.244 -23.239 1.00 56.31 215 SER A CA 1
ATOM 1748 C C . SER A 1 215 ? -11.068 21.039 -23.518 1.00 56.31 215 SER A C 1
ATOM 1750 O O . SER A 1 215 ? -11.982 20.718 -22.765 1.00 56.31 215 SER A O 1
ATOM 1752 N N . SER A 1 216 ? -10.797 20.325 -24.616 1.00 69.56 216 SER A N 1
ATOM 1753 C CA . SER A 1 216 ? -11.545 19.133 -25.066 1.00 69.56 216 SER A CA 1
ATOM 1754 C C . SER A 1 216 ? -11.790 18.088 -23.955 1.00 69.56 216 SER A C 1
ATOM 1756 O O . SER A 1 216 ? -12.790 17.375 -23.963 1.00 69.56 216 SER A O 1
ATOM 1758 N N . ILE A 1 217 ? -10.920 18.042 -22.940 1.00 75.12 217 ILE A N 1
ATOM 1759 C CA . ILE A 1 217 ? -11.041 17.144 -21.786 1.00 75.12 217 ILE A CA 1
ATOM 1760 C C . ILE A 1 217 ? -12.173 17.548 -20.821 1.00 75.12 217 ILE A C 1
ATOM 1762 O O . ILE A 1 217 ? -12.806 16.683 -20.222 1.00 75.12 217 ILE A O 1
ATOM 1766 N N . GLU A 1 218 ? -12.434 18.846 -20.653 1.00 79.81 218 GLU A N 1
ATOM 1767 C CA . GLU A 1 218 ? -13.475 19.365 -19.756 1.00 79.81 218 GLU A CA 1
ATOM 1768 C C . GLU A 1 218 ? -14.863 19.111 -20.334 1.00 79.81 218 GLU A C 1
ATOM 1770 O O . GLU A 1 218 ? -15.769 18.732 -19.594 1.00 79.81 218 GLU A O 1
ATOM 1775 N N . ARG A 1 219 ? -14.995 19.173 -21.664 1.00 82.19 219 ARG A N 1
ATOM 1776 C CA . ARG A 1 219 ? -16.222 18.777 -22.370 1.00 82.19 219 ARG A CA 1
ATOM 1777 C C . ARG A 1 219 ? -16.582 17.317 -22.112 1.00 82.19 219 ARG A C 1
ATOM 1779 O O . ARG A 1 219 ? -17.721 17.026 -21.765 1.00 82.19 219 ARG A O 1
ATOM 1786 N N . LEU A 1 220 ? -15.602 16.414 -22.182 1.00 85.44 220 LEU A N 1
ATOM 1787 C CA . LEU A 1 220 ? -15.819 14.989 -21.900 1.00 85.44 220 LEU A CA 1
ATOM 1788 C C . LEU A 1 220 ? -16.191 14.727 -20.430 1.00 85.44 220 LEU A C 1
ATOM 1790 O O . LEU A 1 220 ? -16.957 13.810 -20.141 1.00 85.44 220 LEU A O 1
ATOM 1794 N N . ARG A 1 221 ? -15.675 15.527 -19.485 1.00 91.25 221 ARG A N 1
ATOM 1795 C CA . ARG A 1 221 ? -16.062 15.436 -18.064 1.00 91.25 221 ARG A CA 1
ATOM 1796 C C . ARG A 1 221 ? -17.477 15.952 -17.820 1.00 91.25 221 ARG A C 1
ATOM 1798 O O . ARG A 1 221 ? -18.220 15.310 -17.084 1.00 91.25 221 ARG A O 1
ATOM 1805 N N . ALA A 1 222 ? -17.845 17.072 -18.437 1.00 90.56 222 ALA A N 1
ATOM 1806 C CA . ALA A 1 222 ? -19.193 17.623 -18.344 1.00 90.56 222 ALA A CA 1
ATOM 1807 C C . ALA A 1 222 ? -20.229 16.654 -18.932 1.00 90.56 222 ALA A C 1
ATOM 1809 O O . ALA A 1 222 ? -21.241 16.375 -18.296 1.00 90.56 222 ALA A O 1
ATOM 1810 N N . GLU A 1 223 ? -19.928 16.061 -20.089 1.00 90.25 223 GLU A N 1
ATOM 1811 C CA . GLU A 1 223 ? -20.780 15.048 -20.715 1.00 90.25 223 GLU A CA 1
ATOM 1812 C C . GLU A 1 223 ? -20.931 13.799 -19.830 1.00 90.25 223 GLU A C 1
ATOM 1814 O O . GLU A 1 223 ? -22.032 13.273 -19.671 1.00 90.25 223 GLU A O 1
ATOM 1819 N N . ARG A 1 224 ? -19.844 13.343 -19.190 1.00 93.25 224 ARG A N 1
ATOM 1820 C CA . ARG A 1 224 ? -19.898 12.228 -18.233 1.00 93.25 224 ARG A CA 1
ATOM 1821 C C . ARG A 1 224 ? -20.810 12.535 -17.044 1.00 93.25 224 ARG A C 1
ATOM 1823 O O . ARG A 1 224 ? -21.658 11.713 -16.711 1.00 93.25 224 ARG A O 1
ATOM 1830 N N . LEU A 1 225 ? -20.653 13.710 -16.432 1.00 95.12 225 LEU A N 1
ATOM 1831 C CA . LEU A 1 225 ? -21.472 14.142 -15.295 1.00 95.12 225 LEU A CA 1
ATOM 1832 C C . LEU A 1 225 ? -22.956 14.242 -15.662 1.00 95.12 225 LEU A C 1
ATOM 1834 O O . LEU A 1 225 ? -23.805 13.869 -14.856 1.00 95.12 225 LEU A O 1
ATOM 1838 N N . GLN A 1 226 ? -23.272 14.700 -16.877 1.00 93.81 226 GLN A N 1
ATOM 1839 C CA . GLN A 1 226 ? -24.651 14.754 -17.367 1.00 93.81 226 GLN A CA 1
ATOM 1840 C C . GLN A 1 226 ? -25.266 13.357 -17.490 1.00 93.81 226 GLN A C 1
ATOM 1842 O O . GLN A 1 226 ? -26.356 13.134 -16.966 1.00 93.81 226 GLN A O 1
ATOM 1847 N N . ARG A 1 227 ? -24.549 12.391 -18.081 1.00 95.12 227 ARG A N 1
ATOM 1848 C CA . ARG A 1 227 ? -25.041 11.004 -18.178 1.00 95.12 227 ARG A CA 1
ATOM 1849 C C . ARG A 1 227 ? -25.249 10.366 -16.805 1.00 95.12 227 ARG A C 1
ATOM 1851 O O . ARG A 1 227 ? -26.288 9.762 -16.563 1.00 95.12 227 ARG A O 1
ATOM 1858 N N . GLU A 1 228 ? -24.300 10.542 -15.887 1.00 94.25 228 GLU A N 1
ATOM 1859 C CA . GLU A 1 228 ? -24.421 10.013 -14.522 1.00 94.25 228 GLU A CA 1
ATOM 1860 C C . GLU A 1 228 ? -25.607 10.637 -13.765 1.00 94.25 228 GLU A C 1
ATOM 1862 O O . GLU A 1 228 ? -26.301 9.945 -13.018 1.00 94.25 228 GLU A O 1
ATOM 1867 N N . ALA A 1 229 ? -25.877 11.932 -13.963 1.00 95.94 229 ALA A N 1
ATOM 1868 C CA . ALA A 1 229 ? -27.023 12.609 -13.358 1.00 95.94 229 ALA A CA 1
ATOM 1869 C C . ALA A 1 229 ? -28.362 12.108 -13.926 1.00 95.94 229 ALA A C 1
ATOM 1871 O O . ALA A 1 229 ? -29.309 11.887 -13.168 1.00 95.94 229 ALA A O 1
ATOM 1872 N N . GLU A 1 230 ? -28.446 11.888 -15.240 1.00 94.69 230 GLU A N 1
ATOM 1873 C CA . GLU A 1 230 ? -29.639 11.339 -15.892 1.00 94.69 230 GLU A CA 1
ATOM 1874 C C . GLU A 1 230 ? -29.941 9.907 -15.436 1.00 94.69 230 GLU A C 1
ATOM 1876 O O . GLU A 1 230 ? -31.092 9.588 -15.121 1.00 94.69 230 GLU A O 1
ATOM 1881 N N . GLU A 1 231 ? -28.916 9.056 -15.332 1.00 94.56 231 GLU A N 1
ATOM 1882 C CA . GLU A 1 231 ? -29.053 7.688 -14.825 1.00 94.56 231 GLU A CA 1
ATOM 1883 C C . GLU A 1 231 ? -29.465 7.669 -13.351 1.00 94.56 231 GLU A C 1
ATOM 1885 O O . GLU A 1 231 ? -30.383 6.931 -12.983 1.00 94.56 231 GLU A O 1
ATOM 1890 N N . LYS A 1 232 ? -28.873 8.534 -12.515 1.00 95.50 232 LYS A N 1
ATOM 1891 C CA . LYS A 1 232 ? -29.290 8.705 -11.115 1.00 95.50 232 LYS A CA 1
ATOM 1892 C C . LYS A 1 232 ? -30.740 9.154 -11.004 1.00 95.50 232 LYS A C 1
ATOM 1894 O O . LYS A 1 232 ? -31.485 8.569 -10.224 1.00 95.50 232 LYS A O 1
ATOM 1899 N N . ARG A 1 233 ? -31.175 10.131 -11.807 1.00 93.69 233 ARG A N 1
ATOM 1900 C CA . ARG A 1 233 ? -32.572 10.592 -11.812 1.00 93.69 233 ARG A CA 1
ATOM 1901 C C . ARG A 1 233 ? -33.525 9.475 -12.234 1.00 93.69 233 ARG A C 1
ATOM 1903 O O . ARG A 1 233 ? -34.592 9.322 -11.649 1.00 93.69 233 ARG A O 1
ATOM 1910 N N . ARG A 1 234 ? -33.143 8.673 -13.231 1.00 92.81 234 ARG A N 1
ATOM 1911 C CA . ARG A 1 234 ? -33.932 7.519 -13.682 1.00 92.81 234 ARG A CA 1
ATOM 1912 C C . ARG A 1 234 ? -34.022 6.434 -12.607 1.00 92.81 234 ARG A C 1
ATOM 1914 O O . ARG A 1 234 ? -35.104 5.893 -12.388 1.00 92.81 234 ARG A O 1
ATOM 1921 N N . ALA A 1 235 ? -32.912 6.132 -11.936 1.00 93.06 235 ALA A N 1
ATOM 1922 C CA . ALA A 1 235 ? -32.871 5.179 -10.832 1.00 93.06 235 ALA A CA 1
ATOM 1923 C C . ALA A 1 235 ? -33.721 5.657 -9.648 1.00 93.06 235 ALA A C 1
ATOM 1925 O O . ALA A 1 235 ? -34.506 4.882 -9.108 1.00 93.06 235 ALA A O 1
ATOM 1926 N N . GLN A 1 236 ? -33.622 6.941 -9.302 1.00 91.69 236 GLN A N 1
ATOM 1927 C CA . GLN A 1 236 ? -34.417 7.559 -8.248 1.00 91.69 236 GLN A CA 1
ATOM 1928 C C . GLN A 1 236 ? -35.913 7.515 -8.574 1.00 91.69 236 GLN A C 1
ATOM 1930 O O . GLN A 1 236 ? -36.691 7.060 -7.748 1.00 91.69 236 GLN A O 1
ATOM 1935 N N . ALA A 1 237 ? -36.314 7.844 -9.806 1.00 90.88 237 ALA A N 1
ATOM 1936 C CA . ALA A 1 237 ? -37.713 7.764 -10.223 1.00 90.88 237 ALA A CA 1
ATOM 1937 C C . ALA A 1 237 ? -38.297 6.340 -10.114 1.00 90.88 237 ALA A C 1
ATOM 1939 O O . ALA A 1 237 ? -39.461 6.177 -9.756 1.00 90.88 237 ALA A O 1
ATOM 1940 N N . LEU A 1 238 ? -37.505 5.296 -10.392 1.00 88.00 238 LEU A N 1
ATOM 1941 C CA . LEU A 1 238 ? -37.927 3.905 -10.171 1.00 88.00 238 LEU A CA 1
ATOM 1942 C C . LEU A 1 238 ? -38.054 3.570 -8.679 1.00 88.00 238 LEU A C 1
ATOM 1944 O O . LEU A 1 238 ? -38.955 2.828 -8.285 1.00 88.00 238 LEU A O 1
ATOM 1948 N N . LEU A 1 239 ? -37.162 4.113 -7.854 1.00 89.69 239 LEU A N 1
ATOM 1949 C CA . LEU A 1 239 ? -37.178 3.941 -6.404 1.00 89.69 239 LEU A CA 1
ATOM 1950 C C . LEU A 1 239 ? -38.395 4.631 -5.778 1.00 89.69 239 LEU A C 1
ATOM 1952 O O . LEU A 1 239 ? -39.070 4.028 -4.951 1.00 89.69 239 LEU A O 1
ATOM 1956 N N . ASP A 1 240 ? -38.742 5.827 -6.243 1.00 87.25 240 ASP A N 1
ATOM 1957 C CA . ASP A 1 240 ? -39.921 6.575 -5.798 1.00 87.25 240 ASP A CA 1
ATOM 1958 C C . ASP A 1 240 ? -41.225 5.883 -6.232 1.00 87.25 240 ASP A C 1
ATOM 1960 O O . ASP A 1 240 ? -42.172 5.783 -5.449 1.00 87.25 240 ASP A O 1
ATOM 1964 N N . GLN A 1 241 ? -41.262 5.307 -7.444 1.00 80.69 241 GLN A N 1
ATOM 1965 C CA . GLN A 1 241 ? -42.371 4.447 -7.883 1.00 80.69 241 GLN A CA 1
ATOM 1966 C C . GLN A 1 241 ? -42.525 3.210 -6.992 1.00 80.69 241 GLN A C 1
ATOM 1968 O O . GLN A 1 241 ? -43.646 2.846 -6.640 1.00 80.69 241 GLN A O 1
ATOM 1973 N N . LYS A 1 242 ? -41.410 2.573 -6.609 1.00 80.12 242 LYS A N 1
ATOM 1974 C CA . LYS A 1 242 ? -41.406 1.409 -5.713 1.00 80.12 242 LYS A CA 1
ATOM 1975 C C . LYS A 1 242 ? -41.830 1.780 -4.289 1.00 80.12 242 LYS A C 1
ATOM 1977 O O . LYS A 1 242 ? -42.537 1.010 -3.647 1.00 80.12 242 LYS A O 1
ATOM 1982 N N . ASN A 1 243 ? -41.408 2.945 -3.808 1.00 77.81 243 ASN A N 1
ATOM 1983 C CA . ASN A 1 243 ? -41.706 3.427 -2.462 1.00 77.81 243 ASN A CA 1
ATOM 1984 C C . ASN A 1 243 ? -43.116 4.028 -2.343 1.00 77.81 243 ASN A C 1
ATOM 1986 O O . ASN A 1 243 ? -43.559 4.323 -1.235 1.00 77.81 243 ASN A O 1
ATOM 1990 N N . GLY A 1 244 ? -43.839 4.198 -3.457 1.00 65.31 244 GLY A N 1
ATOM 1991 C CA . GLY A 1 244 ? -45.210 4.716 -3.460 1.00 65.31 244 GLY A CA 1
ATOM 1992 C C . GLY A 1 244 ? -45.314 6.180 -3.024 1.00 65.31 244 GLY A C 1
ATOM 1993 O O . GLY A 1 244 ? -46.402 6.656 -2.703 1.00 65.31 244 GLY A O 1
ATOM 1994 N N . THR A 1 245 ? -44.201 6.911 -3.007 1.00 61.50 245 THR A N 1
ATOM 1995 C CA . THR A 1 245 ? -44.145 8.317 -2.609 1.00 61.50 245 THR A CA 1
ATOM 1996 C C . THR A 1 245 ? -44.599 9.186 -3.780 1.00 61.50 245 THR A C 1
ATOM 1998 O O . THR A 1 245 ? -43.781 9.717 -4.525 1.00 61.50 245 THR A O 1
ATOM 2001 N N . GLY A 1 246 ? -45.916 9.282 -3.990 1.00 58.69 246 GLY A N 1
ATOM 2002 C CA . GLY A 1 246 ? -46.491 10.212 -4.973 1.00 58.69 246 GLY A CA 1
ATOM 2003 C C . GLY A 1 246 ? -47.791 9.789 -5.656 1.00 58.69 246 GLY A C 1
ATOM 2004 O O . GLY A 1 246 ? -48.297 10.543 -6.481 1.00 58.69 246 GLY A O 1
ATOM 2005 N N . LYS A 1 247 ? -48.359 8.622 -5.337 1.00 54.59 247 LYS A N 1
ATOM 2006 C CA . LYS A 1 247 ? -49.736 8.286 -5.723 1.00 54.59 247 LYS A CA 1
ATOM 2007 C C . LYS A 1 247 ? -50.533 8.020 -4.455 1.00 54.59 247 LYS A C 1
ATOM 2009 O O . LYS A 1 247 ? -50.120 7.184 -3.653 1.00 54.59 247 LYS A O 1
ATOM 2014 N N . GLU A 1 248 ? -51.638 8.744 -4.263 1.00 50.69 248 GLU A N 1
ATOM 2015 C CA . GLU A 1 248 ? -52.659 8.358 -3.287 1.00 50.69 248 GLU A CA 1
ATOM 2016 C C . GLU A 1 248 ? -52.917 6.859 -3.442 1.00 50.69 248 GLU A C 1
ATOM 2018 O O . GLU A 1 248 ? -53.107 6.362 -4.555 1.00 50.69 248 GLU A O 1
ATOM 2023 N N . LYS A 1 249 ? -52.845 6.123 -2.331 1.00 51.72 249 LYS A N 1
ATOM 2024 C CA . LYS A 1 249 ? -53.195 4.705 -2.295 1.00 51.72 249 LYS A CA 1
ATOM 2025 C C . LYS A 1 249 ? -54.675 4.572 -2.654 1.00 51.72 249 LYS A C 1
ATOM 2027 O O . LYS A 1 249 ? -55.526 4.573 -1.766 1.00 51.72 249 LYS A O 1
ATOM 2032 N N . GLU A 1 250 ? -54.990 4.419 -3.935 1.00 53.12 250 GLU A N 1
ATOM 2033 C CA . GLU A 1 250 ? -56.241 3.781 -4.322 1.00 53.12 250 GLU A CA 1
ATOM 2034 C C . GLU A 1 250 ? -56.222 2.371 -3.723 1.00 53.12 250 GLU A C 1
ATOM 2036 O O . GLU A 1 250 ? -55.267 1.607 -3.894 1.00 53.12 250 GLU A O 1
ATOM 2041 N N . ARG A 1 251 ? -57.244 2.065 -2.919 1.00 48.31 251 ARG A N 1
ATOM 2042 C CA . ARG A 1 251 ? -57.375 0.775 -2.237 1.00 48.31 251 ARG A CA 1
ATOM 2043 C C . ARG A 1 251 ? -57.330 -0.345 -3.285 1.00 48.31 251 ARG A C 1
ATOM 2045 O O . ARG A 1 251 ? -57.978 -0.201 -4.324 1.00 48.31 251 ARG A O 1
ATOM 2052 N N . PRO A 1 252 ? -56.605 -1.450 -3.039 1.00 48.88 252 PRO A N 1
ATOM 2053 C CA . PRO A 1 252 ? -56.546 -2.538 -4.000 1.00 48.88 252 PRO A CA 1
ATOM 2054 C C . PRO A 1 252 ? -57.960 -3.097 -4.180 1.00 48.88 252 PRO A C 1
ATOM 2056 O O . PRO A 1 252 ? -58.575 -3.553 -3.218 1.00 48.88 252 PRO A O 1
ATOM 2059 N N . ARG A 1 253 ? -58.495 -3.021 -5.403 1.00 58.50 253 ARG A N 1
ATOM 2060 C CA . ARG A 1 253 ? -59.665 -3.820 -5.778 1.00 58.50 253 ARG A CA 1
ATOM 2061 C C . ARG A 1 253 ? -59.235 -5.282 -5.711 1.00 58.50 253 ARG A C 1
ATOM 2063 O O . ARG A 1 253 ? -58.227 -5.642 -6.316 1.00 58.50 253 ARG A O 1
ATOM 2070 N N . GLU A 1 254 ? -59.967 -6.088 -4.951 1.00 55.12 254 GLU A N 1
ATOM 2071 C CA . GLU A 1 254 ? -59.798 -7.538 -4.911 1.00 55.12 254 GLU A CA 1
ATOM 2072 C C . GLU A 1 254 ? -59.992 -8.071 -6.332 1.00 55.12 254 GLU A C 1
ATOM 2074 O O . GLU A 1 254 ? -61.095 -8.063 -6.872 1.00 55.12 254 GLU A O 1
ATOM 2079 N N . THR A 1 255 ? -58.903 -8.459 -6.988 1.00 59.19 255 THR A N 1
ATOM 2080 C CA . THR A 1 255 ? -58.977 -9.159 -8.267 1.00 59.19 255 THR A CA 1
ATOM 2081 C C . THR A 1 255 ? -59.489 -10.563 -7.980 1.00 59.19 255 THR A C 1
ATOM 2083 O O . THR A 1 255 ? -58.823 -11.313 -7.265 1.00 59.19 255 THR A O 1
ATOM 2086 N N . GLU A 1 256 ? -60.657 -10.914 -8.511 1.00 62.19 256 GLU A N 1
ATOM 2087 C CA . GLU A 1 256 ? -61.217 -12.264 -8.425 1.00 62.19 256 GLU A CA 1
ATOM 2088 C C . GLU A 1 256 ? -60.182 -13.303 -8.909 1.00 62.19 256 GLU A C 1
ATOM 2090 O O . GLU A 1 256 ? -59.469 -13.060 -9.885 1.00 62.19 256 GLU A O 1
ATOM 2095 N N . GLU A 1 257 ? -60.106 -14.489 -8.286 1.00 56.91 257 GLU A N 1
ATOM 2096 C CA . GLU A 1 257 ? -59.127 -15.553 -8.620 1.00 56.91 257 GLU A CA 1
ATOM 2097 C C . GLU A 1 257 ? -59.097 -15.915 -10.120 1.00 56.91 257 GLU A C 1
ATOM 2099 O O . GLU A 1 257 ? -58.096 -16.389 -10.655 1.00 56.91 257 GLU A O 1
ATOM 2104 N N . ARG A 1 258 ? -60.193 -15.647 -10.837 1.00 61.56 258 ARG A N 1
ATOM 2105 C CA . ARG A 1 258 ? -60.340 -15.884 -12.278 1.00 61.56 258 ARG A CA 1
ATOM 2106 C C . ARG A 1 258 ? -59.595 -14.874 -13.164 1.00 61.56 258 ARG A C 1
ATOM 2108 O O . ARG A 1 258 ? -59.375 -15.141 -14.355 1.00 61.56 258 ARG A O 1
ATOM 2115 N N . GLU A 1 259 ? -59.238 -13.721 -12.609 1.00 63.28 259 GLU A N 1
ATOM 2116 C CA . GLU A 1 259 ? -58.474 -12.655 -13.263 1.00 63.28 259 GLU A CA 1
ATOM 2117 C C . GLU A 1 259 ? -56.966 -12.781 -13.029 1.00 63.28 259 GLU A C 1
ATOM 2119 O O . GLU A 1 259 ? -56.183 -12.207 -13.790 1.00 63.28 259 GLU A O 1
ATOM 2124 N N . MET A 1 260 ? -56.545 -13.589 -12.050 1.00 66.56 260 MET A N 1
ATOM 2125 C CA . MET A 1 260 ? -55.133 -13.860 -11.803 1.00 66.56 260 MET A CA 1
ATOM 2126 C C . MET A 1 260 ? -54.511 -14.614 -12.996 1.00 66.56 260 MET A C 1
ATOM 2128 O O . MET A 1 260 ? -55.017 -15.664 -13.411 1.00 66.56 260 MET A O 1
ATOM 2132 N N . PRO A 1 261 ? -53.427 -14.094 -13.603 1.00 68.44 261 PRO A N 1
ATOM 2133 C CA . PRO A 1 261 ? -52.768 -14.768 -14.712 1.00 68.44 261 PRO A CA 1
ATOM 213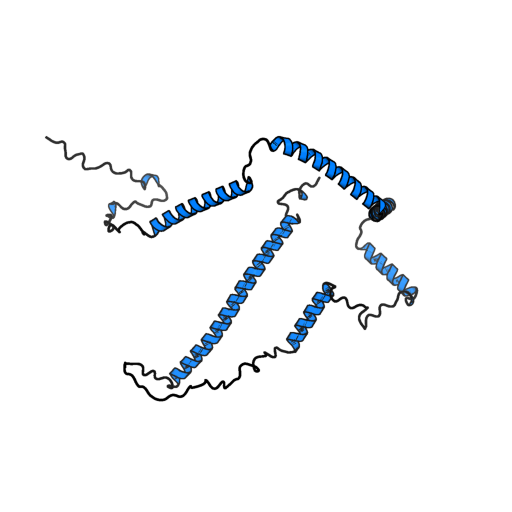4 C C . PRO A 1 261 ? -52.071 -16.043 -14.227 1.00 68.44 261 PRO A C 1
ATOM 2136 O O . PRO A 1 261 ? -51.377 -16.051 -13.212 1.00 68.44 261 PRO A O 1
ATOM 2139 N N . TYR A 1 262 ? -52.231 -17.128 -14.984 1.00 67.44 262 TYR A N 1
ATOM 2140 C CA . TYR A 1 262 ? -51.554 -18.391 -14.707 1.00 67.44 262 TYR A CA 1
ATOM 2141 C C . TYR A 1 262 ? -50.058 -18.264 -15.030 1.00 67.44 262 TYR A C 1
ATOM 2143 O O . TYR A 1 262 ? -49.689 -17.886 -16.145 1.00 67.44 262 TYR A O 1
ATOM 2151 N N . ASN A 1 263 ? -49.185 -18.575 -14.068 1.00 70.69 263 ASN A N 1
ATOM 2152 C CA . ASN A 1 263 ? -47.735 -18.480 -14.242 1.00 70.69 263 ASN A CA 1
ATOM 2153 C C . ASN A 1 263 ? -47.190 -19.705 -15.000 1.00 70.69 263 ASN A C 1
ATOM 2155 O O . ASN A 1 263 ? -46.664 -20.642 -14.401 1.00 70.69 263 ASN A O 1
ATOM 2159 N N . SER A 1 264 ? -47.343 -19.732 -16.326 1.00 76.00 264 SER A N 1
ATOM 2160 C CA . SER A 1 264 ? -46.771 -20.794 -17.160 1.00 76.00 264 SER A CA 1
ATOM 2161 C C . SER A 1 264 ? -45.368 -20.419 -17.647 1.00 76.00 264 SER A C 1
ATOM 2163 O O . SER A 1 264 ? -45.223 -19.691 -18.629 1.00 76.00 264 SER A O 1
ATOM 2165 N N . ALA A 1 265 ? -44.334 -20.976 -17.010 1.00 73.81 265 ALA A N 1
ATOM 2166 C CA . ALA A 1 265 ? -42.935 -20.802 -17.423 1.00 73.81 265 ALA A CA 1
ATOM 2167 C C . ALA A 1 265 ? -42.632 -21.383 -18.820 1.00 73.81 265 ALA A C 1
ATOM 2169 O O . ALA A 1 265 ? -41.726 -20.918 -19.505 1.00 73.81 265 ALA A O 1
ATOM 2170 N N . TYR A 1 266 ? -43.408 -22.379 -19.255 1.00 65.94 266 TYR A N 1
ATOM 2171 C CA . TYR A 1 266 ? -43.139 -23.141 -20.477 1.00 65.94 266 TYR A CA 1
ATOM 2172 C C . TYR A 1 266 ? -43.930 -22.665 -21.707 1.00 65.94 266 TYR A C 1
ATOM 2174 O O . TYR A 1 266 ? -43.570 -23.017 -22.825 1.00 65.94 266 TYR A O 1
ATOM 2182 N N . PHE A 1 267 ? -44.962 -21.828 -21.528 1.00 65.31 267 PHE A N 1
ATOM 2183 C CA . PHE A 1 267 ? -45.771 -21.284 -22.630 1.00 65.31 267 PHE A CA 1
ATOM 2184 C C . PHE A 1 267 ? -46.157 -19.816 -22.376 1.00 65.31 267 PHE A C 1
ATOM 2186 O O . PHE A 1 267 ? -47.314 -19.509 -22.080 1.00 65.31 267 PHE A O 1
ATOM 2193 N N . PRO A 1 268 ? -45.200 -18.878 -22.489 1.00 74.44 268 PRO A N 1
ATOM 2194 C CA . PRO A 1 268 ? -45.425 -17.466 -22.166 1.00 74.44 268 PRO A CA 1
ATOM 2195 C C . PRO A 1 268 ? -46.478 -16.786 -23.061 1.00 74.44 268 PRO A C 1
ATOM 2197 O O . PRO A 1 268 ? -47.114 -15.823 -22.635 1.00 74.44 268 PRO A O 1
ATOM 2200 N N . GLU A 1 269 ? -46.706 -17.306 -24.271 1.00 65.38 269 GLU A N 1
ATOM 2201 C CA . GLU A 1 269 ? -47.733 -16.815 -25.202 1.00 65.38 269 GLU A CA 1
ATOM 2202 C C . GLU A 1 269 ? -49.166 -17.051 -24.693 1.00 65.38 269 GLU A C 1
ATOM 2204 O O . GLU A 1 269 ? -50.058 -16.255 -24.973 1.00 65.38 269 GLU A O 1
ATOM 2209 N N . LEU A 1 270 ? -49.398 -18.103 -23.896 1.00 65.69 270 LEU A N 1
ATOM 2210 C CA . LEU A 1 270 ? -50.710 -18.392 -23.300 1.00 65.69 270 LEU A CA 1
ATOM 2211 C C . LEU A 1 270 ? -50.962 -17.578 -22.022 1.00 65.69 270 LEU A C 1
ATOM 2213 O O . LEU A 1 270 ? -52.098 -17.181 -21.759 1.00 65.69 270 LEU A O 1
ATOM 2217 N N . ALA A 1 271 ? -49.912 -17.297 -21.242 1.00 66.19 271 ALA A N 1
ATOM 2218 C CA . ALA A 1 271 ? -49.998 -16.476 -20.029 1.00 66.19 271 ALA A CA 1
ATOM 2219 C C . ALA A 1 271 ? -50.332 -15.004 -20.333 1.00 66.19 271 ALA A C 1
ATOM 2221 O O . ALA A 1 271 ? -50.973 -14.317 -19.535 1.00 66.19 271 ALA A O 1
ATOM 2222 N N . ARG A 1 272 ? -49.941 -14.514 -21.514 1.00 66.56 272 ARG A N 1
ATOM 2223 C CA . ARG A 1 272 ? -50.288 -13.178 -22.007 1.00 66.56 272 ARG A CA 1
ATOM 2224 C C . ARG A 1 272 ? -51.692 -13.199 -22.617 1.00 66.56 272 ARG A C 1
ATOM 2226 O O . ARG A 1 272 ? -51.851 -13.237 -23.834 1.00 66.56 272 ARG A O 1
ATOM 2233 N N . LYS A 1 273 ? -52.743 -13.169 -21.790 1.00 59.91 273 LYS A N 1
ATOM 2234 C CA . LYS A 1 273 ? -54.116 -12.999 -22.306 1.00 59.91 273 LYS A CA 1
ATOM 2235 C C . LYS A 1 273 ? 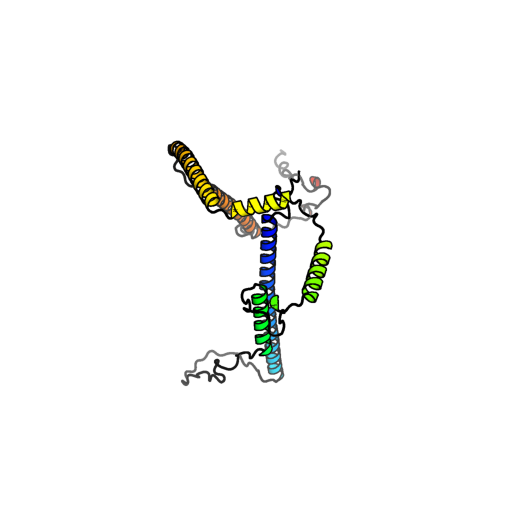-54.188 -11.738 -23.179 1.00 59.91 273 LYS A C 1
ATOM 2237 O O . LYS A 1 273 ? -53.840 -10.644 -22.734 1.00 59.91 273 LYS A O 1
ATOM 2242 N N . ARG A 1 274 ? -54.705 -11.876 -24.407 1.00 56.62 274 ARG A N 1
ATOM 2243 C CA . ARG A 1 274 ? -55.189 -10.734 -25.197 1.00 56.62 274 ARG A CA 1
ATOM 2244 C C . ARG A 1 274 ? -56.250 -10.005 -24.373 1.00 56.62 274 ARG A C 1
ATOM 2246 O O . ARG A 1 274 ? -57.191 -10.639 -23.895 1.00 56.62 274 ARG A O 1
ATOM 2253 N N . GLN A 1 275 ? -56.070 -8.694 -24.214 1.00 56.25 275 GLN A N 1
ATOM 2254 C CA . GLN A 1 275 ? -57.043 -7.768 -23.633 1.00 56.25 275 GLN A CA 1
ATOM 2255 C C . GLN A 1 275 ? -58.443 -8.131 -24.143 1.00 56.25 275 GLN A C 1
ATOM 2257 O O . GLN A 1 275 ? -58.675 -8.162 -25.356 1.00 56.25 275 GLN A O 1
ATOM 2262 N N . ARG A 1 276 ? -59.357 -8.489 -23.233 1.00 55.03 276 ARG A N 1
ATOM 2263 C CA . ARG A 1 276 ? -60.755 -8.721 -23.598 1.00 55.03 276 ARG A CA 1
ATOM 2264 C C . ARG A 1 276 ? -61.296 -7.399 -24.126 1.00 55.03 276 ARG A C 1
ATOM 2266 O O . ARG A 1 276 ? -61.513 -6.483 -23.348 1.00 55.03 276 ARG A O 1
ATOM 2273 N N . LYS A 1 277 ? -61.495 -7.311 -25.441 1.00 51.62 277 LYS A N 1
ATOM 2274 C CA . LYS A 1 277 ? -62.268 -6.230 -26.053 1.00 51.62 277 LYS A CA 1
ATOM 2275 C C . LYS A 1 277 ? -63.657 -6.242 -25.412 1.00 51.62 277 LYS A C 1
ATOM 2277 O O . LYS A 1 277 ? -64.259 -7.311 -25.289 1.00 51.62 277 LYS A O 1
ATOM 2282 N N . ASP A 1 278 ? -64.085 -5.077 -24.947 1.00 50.69 278 ASP A N 1
ATOM 2283 C CA . ASP A 1 278 ? -65.212 -4.869 -24.045 1.00 50.69 278 ASP A CA 1
ATOM 2284 C C . ASP A 1 278 ? -66.441 -5.707 -24.398 1.00 50.69 278 ASP A C 1
ATOM 2286 O O . ASP A 1 278 ? -67.054 -5.570 -25.457 1.00 50.69 278 ASP A O 1
ATOM 2290 N N . ARG A 1 279 ? -66.849 -6.561 -23.455 1.00 53.84 279 ARG A N 1
ATOM 2291 C CA . ARG A 1 279 ? -68.039 -7.415 -23.571 1.00 53.84 279 ARG A CA 1
ATOM 2292 C C . ARG A 1 279 ? -69.354 -6.654 -23.332 1.00 53.84 279 ARG A C 1
ATOM 2294 O O . ARG A 1 279 ? -70.369 -7.287 -23.059 1.00 53.84 279 ARG A O 1
ATOM 2301 N N . ASN A 1 280 ? -69.321 -5.324 -23.447 1.00 52.44 280 ASN A N 1
ATOM 2302 C CA . ASN A 1 280 ? -70.468 -4.428 -23.285 1.00 52.44 280 ASN A CA 1
ATOM 2303 C C . ASN A 1 280 ? -70.943 -3.803 -24.609 1.00 52.44 280 ASN A C 1
ATOM 2305 O O . ASN A 1 280 ? -72.018 -3.223 -24.639 1.00 52.44 280 ASN A O 1
ATOM 2309 N N . ALA A 1 281 ? -70.231 -4.000 -25.725 1.00 53.56 281 ALA A N 1
ATOM 2310 C CA . ALA A 1 281 ? -70.644 -3.480 -27.036 1.00 53.56 281 ALA A CA 1
ATOM 2311 C C . ALA A 1 281 ? -71.829 -4.234 -27.690 1.00 53.56 281 ALA A C 1
ATOM 2313 O O . ALA A 1 281 ? -72.214 -3.916 -28.807 1.00 53.56 281 ALA A O 1
ATOM 2314 N N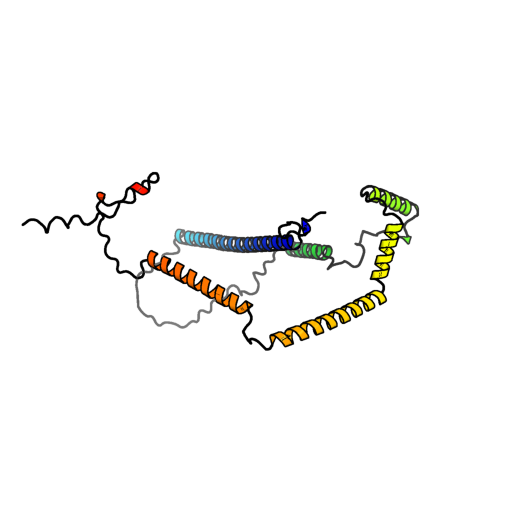 . TRP A 1 282 ? -72.391 -5.254 -27.029 1.00 53.38 282 TRP A N 1
ATOM 2315 C CA . TRP A 1 282 ? -73.497 -6.078 -27.551 1.00 53.38 282 TRP A CA 1
ATOM 2316 C C . TRP A 1 282 ? -74.863 -5.781 -26.909 1.00 53.38 282 TRP A C 1
ATOM 2318 O O . TRP A 1 282 ? -75.833 -6.460 -27.232 1.00 53.38 282 TRP A O 1
ATOM 2328 N N . ARG A 1 283 ? -74.960 -4.805 -25.992 1.00 54.78 283 ARG A N 1
ATOM 2329 C CA . ARG A 1 283 ? -76.239 -4.433 -25.351 1.00 54.78 283 ARG A CA 1
ATOM 2330 C C . ARG A 1 283 ? -76.932 -3.199 -25.944 1.00 54.78 283 ARG A C 1
ATOM 2332 O O . ARG A 1 283 ? -78.101 -3.010 -25.640 1.00 54.78 283 ARG A O 1
ATOM 2339 N N . ASP A 1 284 ? -76.291 -2.466 -26.855 1.00 54.59 284 ASP A N 1
ATOM 2340 C CA . ASP A 1 284 ? -76.846 -1.236 -27.454 1.00 54.59 284 ASP A CA 1
ATOM 2341 C C . ASP A 1 284 ? -77.312 -1.417 -28.913 1.00 54.59 284 ASP A C 1
ATOM 2343 O O . ASP A 1 284 ? -77.156 -0.530 -29.748 1.00 54.59 284 ASP A O 1
ATOM 2347 N N . GLY A 1 285 ? -77.865 -2.582 -29.264 1.00 53.19 285 GLY A N 1
ATOM 2348 C CA . GLY A 1 285 ? -78.219 -2.869 -30.658 1.00 53.19 285 GLY A CA 1
ATOM 2349 C C . GLY A 1 285 ? -79.270 -3.950 -30.858 1.00 53.19 285 GLY A C 1
ATOM 2350 O O . GLY A 1 285 ? -79.068 -4.823 -31.695 1.00 53.19 285 GLY A O 1
ATOM 2351 N N . ILE A 1 286 ? -80.365 -3.915 -30.095 1.00 50.59 286 ILE A N 1
ATOM 2352 C CA . ILE A 1 286 ? -81.586 -4.664 -30.424 1.00 50.59 286 ILE A CA 1
ATOM 2353 C C . ILE A 1 286 ? -82.787 -3.731 -30.211 1.00 50.59 286 ILE A C 1
ATOM 2355 O O . ILE A 1 286 ? -83.251 -3.556 -29.085 1.00 50.59 286 ILE A O 1
ATOM 2359 N N . PHE A 1 287 ? -83.230 -3.116 -31.307 1.00 43.25 287 PHE A N 1
ATOM 2360 C CA . PHE A 1 287 ? -84.612 -2.706 -31.565 1.00 43.25 287 PHE A CA 1
ATOM 2361 C C . PHE A 1 287 ? -85.141 -3.619 -32.671 1.00 43.25 287 PHE A C 1
ATOM 2363 O O . PHE A 1 287 ? -84.331 -3.947 -33.572 1.00 43.25 287 PHE A O 1
#

Radius of gyration: 42.75 Å; chains: 1; bounding box: 134×56×89 Å

Organism: Oncorhynchus mykiss (NCBI:txid8022)